Protein AF-A0A7S2QEV9-F1 (afdb_monomer_lite)

Secondary structure (DSSP, 8-state):
------SS-----SS--PPPPHHHHHHHHHHHHHTHHHHHHHHHHHHHHHHHHHHHH---S-----------HHHHHHHHHHTT-SSEEEEEEEEEE-HHHHHHHHHHSTT--SEEEEPPPGGGTTT--S--TTSSTTTSEEEE-EEHHHHHHHHHHTT-EEEEEEEHHHHHHTT-TT-SS------TT--STT-HHHHHHTT-TTS-TTEEEEEEEE-

Sequence (219 aa):
ALLFRSGAAPVVTEDLYLALSGSRCEELEGWFRRHCEELAVAAAVWDAAASTRAARAGAPDTLRHLKLVVRPGEAGFVTQASAIVDRGFLLTMDYGADFDALSWLSVVRPNFEGIHTMDARAQYAAECTAVSYLQCPGLQDITTSVDFTEVAKAGDELGWEVRAYGPLFLLEGAFDEFAEQPHVHMLERAGGIRTIGVKGWYHKPEFEPWSSFKLLVQE

InterPro domains:
  IPR003788 Protein arginine methyltransferase NDUFAF7 [PF02636] (70-164)
  IPR029063 S-adenosyl-L-methionine-dependent methyltransferase superfamily [SSF53335] (73-165)
  IPR038375 Protein arginine methyltransferase NDUFAF7 superfamily [G3DSA:3.40.50.12710] (25-190)

Radius of gyration: 20.21 Å; chains: 1; bounding box: 68×50×43 Å

Structure (mmCIF, N/CA/C/O backbone):
data_AF-A0A7S2QEV9-F1
#
_entry.id   AF-A0A7S2QEV9-F1
#
loop_
_atom_site.group_PDB
_atom_site.id
_atom_site.type_symbol
_atom_site.label_atom_id
_atom_site.label_alt_id
_atom_site.label_comp_id
_atom_site.label_asym_id
_atom_site.label_entity_id
_atom_site.label_seq_id
_atom_site.pdbx_PDB_ins_code
_atom_site.Cartn_x
_atom_site.Cartn_y
_atom_site.Cartn_z
_atom_site.occupancy
_atom_site.B_iso_or_equiv
_atom_site.auth_seq_id
_atom_site.auth_comp_id
_atom_site.auth_asym_id
_atom_site.auth_atom_id
_atom_site.pdbx_PDB_model_num
ATOM 1 N N . ALA A 1 1 ? 22.183 6.818 -14.517 1.00 28.17 1 ALA A N 1
ATOM 2 C CA . ALA A 1 1 ? 23.182 5.766 -14.795 1.00 28.17 1 ALA A CA 1
ATOM 3 C C . ALA A 1 1 ? 24.339 5.886 -13.806 1.00 28.17 1 ALA A C 1
ATOM 5 O O . ALA A 1 1 ? 25.111 6.832 -13.898 1.00 28.17 1 ALA A O 1
ATOM 6 N N . LEU A 1 2 ? 24.435 4.975 -12.837 1.00 24.52 2 LEU A N 1
ATOM 7 C CA . LEU A 1 2 ? 25.608 4.843 -11.967 1.00 24.52 2 LEU A CA 1
ATOM 8 C C . LEU A 1 2 ? 26.355 3.578 -12.397 1.00 24.52 2 LEU A C 1
ATOM 10 O O . LEU A 1 2 ? 25.851 2.468 -12.271 1.00 24.52 2 LEU A O 1
ATOM 14 N N . LEU A 1 3 ? 27.534 3.775 -12.986 1.00 24.12 3 LEU A N 1
ATOM 15 C CA . LEU A 1 3 ? 28.427 2.714 -13.444 1.00 24.12 3 LEU A CA 1
ATOM 16 C C . LEU A 1 3 ? 29.204 2.152 -12.249 1.00 24.12 3 LEU A C 1
ATOM 18 O O . LEU A 1 3 ? 30.128 2.799 -11.758 1.00 24.12 3 LEU A O 1
ATOM 22 N N . PHE A 1 4 ? 28.892 0.929 -11.824 1.00 27.98 4 PHE A N 1
ATOM 23 C CA . PHE A 1 4 ? 29.797 0.160 -10.972 1.00 27.98 4 PHE A CA 1
ATOM 24 C C . PHE A 1 4 ? 30.837 -0.541 -11.851 1.00 27.98 4 PHE A C 1
ATOM 26 O O . PHE A 1 4 ? 30.520 -1.445 -12.621 1.00 27.98 4 PHE A O 1
ATOM 33 N N . ARG A 1 5 ? 32.101 -0.107 -11.757 1.00 27.42 5 ARG A N 1
ATOM 34 C CA . ARG A 1 5 ? 33.232 -0.806 -12.379 1.00 27.42 5 ARG A CA 1
ATOM 35 C C . ARG A 1 5 ? 33.669 -1.969 -11.490 1.00 27.42 5 ARG A C 1
ATOM 37 O O . ARG A 1 5 ? 34.386 -1.784 -10.516 1.00 27.42 5 ARG A O 1
ATOM 44 N N . SER A 1 6 ? 33.282 -3.167 -11.895 1.00 36.41 6 SER A N 1
ATOM 45 C CA . SER A 1 6 ? 33.939 -4.433 -11.575 1.00 36.41 6 SER A CA 1
ATOM 46 C C . SER A 1 6 ? 34.043 -5.184 -12.903 1.00 36.41 6 SER A C 1
ATOM 48 O O . SER A 1 6 ? 33.086 -5.142 -13.665 1.00 36.41 6 SER A O 1
ATOM 50 N N . GLY A 1 7 ? 35.212 -5.756 -13.213 1.00 37.81 7 GLY A N 1
ATOM 51 C CA . GLY A 1 7 ? 35.738 -6.193 -14.526 1.00 37.81 7 GLY A CA 1
ATOM 52 C C . GLY A 1 7 ? 34.911 -7.088 -15.474 1.00 37.81 7 GLY A C 1
ATOM 53 O O . GLY A 1 7 ? 35.511 -7.739 -16.324 1.00 37.81 7 GLY A O 1
ATOM 54 N N . ALA A 1 8 ? 33.586 -7.136 -15.381 1.00 42.00 8 ALA A N 1
ATOM 55 C CA . ALA A 1 8 ? 32.685 -7.688 -16.387 1.00 42.00 8 ALA A CA 1
ATOM 56 C C . ALA A 1 8 ? 32.095 -6.565 -17.267 1.00 42.00 8 ALA A C 1
ATOM 58 O O . ALA A 1 8 ? 32.096 -5.394 -16.884 1.00 42.00 8 ALA A O 1
ATOM 59 N N . ALA A 1 9 ? 31.620 -6.917 -18.467 1.00 35.31 9 ALA A N 1
ATOM 60 C CA . ALA A 1 9 ? 30.979 -5.986 -19.398 1.00 35.31 9 ALA A CA 1
ATOM 61 C C . ALA A 1 9 ? 29.920 -5.114 -18.684 1.00 35.31 9 ALA A C 1
ATOM 63 O O . ALA A 1 9 ? 29.209 -5.633 -17.821 1.00 35.31 9 ALA A O 1
ATOM 64 N N . PRO A 1 10 ? 29.808 -3.809 -19.009 1.00 37.53 10 PRO A N 1
ATOM 65 C CA . PRO A 1 10 ? 28.877 -2.917 -18.331 1.00 37.53 10 PRO A CA 1
ATOM 66 C C . PRO A 1 10 ? 27.452 -3.446 -18.493 1.00 37.53 10 PRO A C 1
ATOM 68 O O . PRO A 1 10 ? 26.907 -3.470 -19.595 1.00 37.53 10 PRO A O 1
ATOM 71 N N . VAL A 1 11 ? 26.856 -3.875 -17.382 1.00 40.41 11 VAL A N 1
ATOM 72 C CA . VAL A 1 11 ? 25.428 -4.161 -17.323 1.00 40.41 11 VAL A CA 1
ATOM 73 C C . VAL A 1 11 ? 24.732 -2.805 -17.350 1.00 40.41 11 VAL A C 1
ATOM 75 O O . VAL A 1 11 ? 24.743 -2.067 -16.368 1.00 40.41 11 VAL A O 1
ATOM 78 N N . VAL A 1 12 ? 24.201 -2.432 -18.511 1.00 37.12 12 VAL A N 1
ATOM 79 C CA . VAL A 1 12 ? 23.319 -1.272 -18.632 1.00 37.12 12 VAL A CA 1
ATOM 80 C C . VAL A 1 12 ? 21.954 -1.723 -18.129 1.00 37.12 12 VAL A C 1
ATOM 82 O O . VAL A 1 12 ? 21.214 -2.384 -18.851 1.00 37.12 12 VAL A O 1
ATOM 85 N N . THR A 1 13 ? 21.652 -1.427 -16.869 1.00 44.28 13 THR A N 1
ATOM 86 C CA . THR A 1 13 ? 20.295 -1.542 -16.330 1.00 44.28 13 THR A CA 1
ATOM 87 C C . THR A 1 13 ? 19.652 -0.158 -16.328 1.00 44.28 13 THR A C 1
ATOM 89 O O . THR A 1 13 ? 20.294 0.828 -15.962 1.00 44.28 13 THR A O 1
ATOM 92 N N . GLU A 1 14 ? 18.385 -0.067 -16.738 1.00 51.09 14 GLU A N 1
ATOM 93 C CA . GLU A 1 14 ? 17.554 1.120 -16.467 1.00 51.09 14 GLU A CA 1
ATOM 94 C C . GLU A 1 14 ? 17.275 1.256 -14.958 1.00 51.09 14 GLU A C 1
ATOM 96 O O . GLU A 1 14 ? 17.028 2.349 -14.458 1.00 51.09 14 GLU A O 1
ATOM 101 N N . ASP A 1 15 ? 17.428 0.150 -14.224 1.00 52.53 15 ASP A N 1
ATOM 102 C CA . ASP A 1 15 ? 17.293 0.076 -12.777 1.00 52.53 15 ASP A CA 1
ATOM 103 C C . ASP A 1 15 ? 18.539 0.607 -12.060 1.00 52.53 15 ASP A C 1
ATOM 105 O O . ASP A 1 15 ? 19.665 0.162 -12.308 1.00 52.53 15 ASP A O 1
ATOM 109 N N . LEU A 1 16 ? 18.337 1.523 -11.115 1.00 53.94 16 LEU A N 1
ATOM 110 C CA . LEU A 1 16 ? 19.367 1.963 -10.184 1.00 53.94 16 LEU A CA 1
ATOM 111 C C . LEU A 1 16 ? 19.257 1.160 -8.883 1.00 53.94 16 LEU A C 1
ATOM 113 O O . LEU A 1 16 ? 18.320 1.343 -8.111 1.00 53.94 16 LEU A O 1
ATOM 117 N N . TYR A 1 17 ? 20.244 0.310 -8.611 1.00 62.88 17 TYR A N 1
ATOM 118 C CA . TYR A 1 17 ? 20.329 -0.416 -7.345 1.00 62.88 17 TYR A CA 1
ATOM 119 C C . TYR A 1 17 ? 20.966 0.479 -6.282 1.00 62.88 17 TYR A C 1
ATOM 121 O O . TYR A 1 17 ? 22.174 0.724 -6.299 1.00 62.88 17 TYR A O 1
ATOM 129 N N . LEU A 1 18 ? 20.144 0.977 -5.363 1.00 59.69 18 LEU A N 1
ATOM 130 C CA . LEU A 1 18 ? 20.596 1.708 -4.184 1.00 59.69 18 LEU A CA 1
ATOM 131 C C . LEU A 1 18 ? 20.560 0.771 -2.979 1.00 59.69 18 LEU A C 1
ATOM 133 O O . LEU A 1 18 ? 19.514 0.219 -2.646 1.00 59.69 18 LEU A O 1
ATOM 137 N N . ALA A 1 19 ? 21.705 0.595 -2.319 1.00 73.50 19 ALA A N 1
ATOM 138 C CA . ALA A 1 19 ? 21.728 -0.055 -1.016 1.00 73.50 19 ALA A CA 1
ATOM 139 C C . ALA A 1 19 ? 20.991 0.835 -0.004 1.00 73.50 19 ALA A C 1
ATOM 141 O O . ALA A 1 19 ? 21.241 2.041 0.061 1.00 73.50 19 ALA A O 1
ATOM 142 N N . LEU A 1 20 ? 20.092 0.242 0.781 1.00 77.62 20 LEU A N 1
ATOM 143 C CA . LEU A 1 20 ? 19.438 0.943 1.881 1.00 77.62 20 LEU A CA 1
ATOM 144 C C . LEU A 1 20 ? 20.466 1.233 2.984 1.00 77.62 20 LEU A C 1
ATOM 146 O O . LEU A 1 20 ? 21.326 0.401 3.279 1.00 77.62 20 LEU A O 1
ATOM 150 N N . SER A 1 21 ? 20.387 2.416 3.597 1.00 85.56 21 SER A N 1
ATOM 151 C CA . SER A 1 21 ? 21.155 2.707 4.811 1.00 85.56 21 SER A CA 1
ATOM 152 C C . SER A 1 21 ? 20.644 1.855 5.976 1.00 85.56 21 SER A C 1
ATOM 154 O O . SER A 1 21 ? 19.480 1.458 5.989 1.00 85.56 21 SER A O 1
ATOM 156 N N . GLY A 1 22 ? 21.480 1.633 6.998 1.00 87.00 22 GLY A N 1
ATOM 157 C CA . GLY A 1 22 ? 21.051 0.941 8.223 1.00 87.00 22 GLY A CA 1
ATOM 158 C C . GLY A 1 22 ? 19.808 1.582 8.853 1.00 8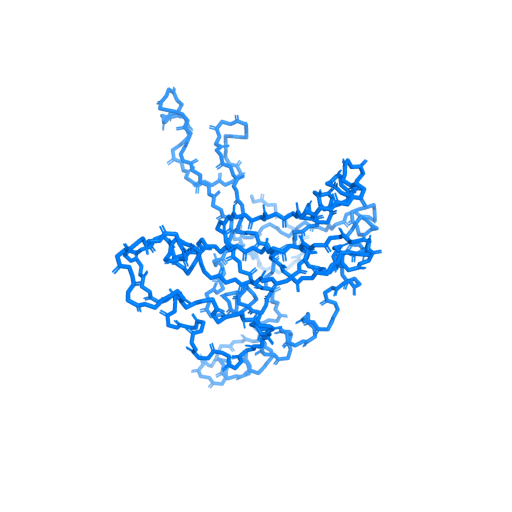7.00 22 GLY A C 1
ATOM 159 O O . GLY A 1 22 ? 18.841 0.886 9.133 1.00 87.00 22 GLY A O 1
ATOM 160 N N . SER A 1 23 ? 19.775 2.917 8.922 1.00 87.81 23 SER A N 1
ATOM 161 C CA . SER A 1 23 ? 18.610 3.674 9.403 1.00 87.81 23 SER A CA 1
ATOM 162 C C . SER A 1 23 ? 17.338 3.425 8.588 1.00 87.81 23 SER A C 1
ATOM 164 O O . SER A 1 23 ? 16.247 3.378 9.145 1.00 87.81 23 SER A O 1
ATOM 166 N N . ARG A 1 24 ? 17.458 3.248 7.265 1.00 84.50 24 ARG A N 1
ATOM 167 C CA . ARG A 1 24 ? 16.304 2.955 6.414 1.00 84.50 24 ARG A CA 1
ATOM 168 C C . ARG A 1 24 ? 15.823 1.518 6.608 1.00 84.50 24 ARG A C 1
ATOM 170 O O . ARG A 1 24 ? 14.628 1.275 6.511 1.00 84.50 24 ARG A O 1
ATOM 177 N N . CYS A 1 25 ? 16.721 0.577 6.897 1.00 87.00 25 CYS A N 1
ATOM 178 C CA . CYS A 1 25 ? 16.333 -0.785 7.263 1.00 87.00 25 CYS A CA 1
ATOM 179 C C . CYS A 1 25 ? 15.571 -0.820 8.595 1.00 87.00 25 CYS A C 1
ATOM 181 O O . CYS A 1 25 ? 14.549 -1.492 8.670 1.00 87.00 25 CYS A O 1
ATOM 183 N N . GLU A 1 26 ? 16.030 -0.072 9.603 1.00 88.94 26 GLU A N 1
ATOM 184 C CA . GLU A 1 26 ? 15.349 0.060 10.902 1.00 88.94 26 GLU A CA 1
ATOM 185 C C . GLU A 1 26 ? 13.939 0.649 10.738 1.00 88.94 26 GLU A C 1
ATOM 187 O O . GLU A 1 26 ? 12.974 0.120 11.281 1.00 88.94 26 GLU A O 1
ATOM 192 N N . GLU A 1 27 ? 13.785 1.694 9.919 1.00 88.06 27 GLU A N 1
ATOM 193 C CA . GLU A 1 27 ? 12.474 2.293 9.631 1.00 88.06 27 GLU A CA 1
ATOM 194 C C . GLU A 1 27 ? 11.496 1.295 8.986 1.00 88.06 27 GLU A C 1
ATOM 196 O O . GLU A 1 27 ? 10.299 1.301 9.274 1.00 88.06 27 GLU A O 1
ATOM 201 N N . LEU A 1 28 ? 12.002 0.419 8.116 1.00 91.44 28 LEU A N 1
ATOM 202 C CA . LEU A 1 28 ? 11.192 -0.561 7.393 1.00 91.44 28 LEU A CA 1
ATOM 203 C C . LEU A 1 28 ? 10.946 -1.854 8.180 1.00 91.44 28 LEU A C 1
ATOM 205 O O . LEU A 1 28 ? 10.132 -2.671 7.749 1.00 91.44 28 LEU A O 1
ATOM 209 N N . GLU A 1 29 ? 11.605 -2.057 9.322 1.00 93.00 29 GLU A N 1
ATOM 210 C CA . GLU A 1 29 ? 11.500 -3.290 10.110 1.00 93.00 29 GLU A CA 1
ATOM 211 C C . GLU A 1 29 ? 10.050 -3.593 10.507 1.00 93.00 29 GLU A C 1
ATOM 213 O O . GLU A 1 29 ? 9.585 -4.727 10.366 1.00 93.00 29 GLU A O 1
ATOM 218 N N . GLY A 1 30 ? 9.303 -2.570 10.936 1.00 93.50 30 GLY A N 1
ATOM 219 C CA . GLY A 1 30 ? 7.892 -2.712 11.297 1.00 93.50 30 GLY A CA 1
ATOM 220 C C . GLY A 1 30 ? 7.032 -3.216 10.136 1.00 93.50 30 GLY A C 1
ATOM 221 O O . GLY A 1 30 ? 6.217 -4.118 10.327 1.00 93.50 30 GLY A O 1
ATOM 222 N N . TRP A 1 31 ? 7.271 -2.692 8.931 1.00 95.25 31 TRP A N 1
ATOM 223 C CA . TRP A 1 31 ? 6.577 -3.122 7.717 1.00 95.25 31 TRP A CA 1
ATOM 224 C C . TRP A 1 31 ? 6.920 -4.577 7.371 1.00 95.25 31 TRP A C 1
ATOM 226 O O . TRP A 1 31 ? 6.025 -5.397 7.173 1.00 95.25 31 TRP A O 1
ATOM 236 N N . PHE A 1 32 ? 8.208 -4.944 7.385 1.00 93.88 32 PHE A N 1
ATOM 237 C CA . PHE A 1 32 ? 8.630 -6.324 7.112 1.00 93.88 32 PHE A CA 1
ATOM 238 C C . PHE A 1 32 ? 8.048 -7.320 8.113 1.00 93.88 32 PHE A C 1
ATOM 240 O O . PHE A 1 32 ? 7.628 -8.406 7.718 1.00 93.88 32 PHE A O 1
ATOM 247 N N . ARG A 1 33 ? 7.991 -6.956 9.398 1.00 95.38 33 ARG A N 1
ATOM 248 C CA . ARG A 1 33 ? 7.383 -7.791 10.437 1.00 95.38 33 ARG A CA 1
ATOM 249 C C . ARG A 1 33 ? 5.900 -8.022 10.161 1.00 95.38 33 ARG A C 1
ATOM 251 O O . ARG A 1 33 ? 5.462 -9.168 10.213 1.00 95.38 33 ARG A O 1
ATOM 258 N N . ARG A 1 34 ? 5.147 -6.964 9.839 1.00 94.19 34 ARG A N 1
ATOM 259 C CA . ARG A 1 34 ? 3.722 -7.078 9.504 1.00 94.19 34 ARG A CA 1
ATOM 260 C C . ARG A 1 34 ? 3.507 -7.918 8.251 1.00 94.19 34 ARG A C 1
ATOM 262 O O . ARG A 1 34 ? 2.627 -8.764 8.275 1.00 94.19 34 ARG A O 1
ATOM 269 N N . HIS A 1 35 ? 4.321 -7.768 7.210 1.00 93.75 35 HIS A N 1
ATOM 270 C CA . HIS A 1 35 ? 4.141 -8.443 5.914 1.00 93.75 35 HIS A CA 1
ATOM 271 C C . HIS A 1 35 ? 4.916 -9.761 5.739 1.00 93.75 35 HIS A C 1
ATOM 273 O O . HIS A 1 35 ? 4.992 -10.288 4.631 1.00 93.75 35 HIS A O 1
ATOM 279 N N . CYS A 1 36 ? 5.524 -10.302 6.798 1.00 93.00 36 CYS A N 1
ATOM 280 C CA . CYS A 1 36 ? 6.422 -11.457 6.696 1.00 93.00 36 CYS A CA 1
ATOM 281 C C . CYS A 1 36 ? 5.755 -12.683 6.043 1.00 93.00 36 CYS A C 1
ATOM 283 O O . CYS A 1 36 ? 6.347 -13.328 5.173 1.00 93.00 36 CYS A O 1
ATOM 285 N N . GLU A 1 37 ? 4.510 -12.982 6.423 1.00 90.12 37 GLU A N 1
ATOM 286 C CA . GLU A 1 37 ? 3.764 -14.125 5.889 1.00 90.12 37 GLU A CA 1
ATOM 287 C C . GLU A 1 37 ? 3.439 -13.945 4.403 1.00 90.12 37 GLU A C 1
ATOM 289 O O . GLU A 1 37 ? 3.704 -14.840 3.597 1.00 90.12 37 GLU A O 1
ATOM 294 N N . GLU A 1 38 ? 2.937 -12.778 4.003 1.00 88.44 38 GLU A N 1
ATOM 295 C CA . GLU A 1 38 ? 2.601 -12.515 2.605 1.00 88.44 38 GLU A CA 1
ATOM 296 C C . GLU A 1 38 ? 3.846 -12.408 1.723 1.00 88.44 38 GLU A C 1
ATOM 298 O O . GLU A 1 38 ? 3.831 -12.864 0.579 1.00 88.44 38 GLU A O 1
ATOM 303 N N . LEU A 1 39 ? 4.954 -11.877 2.246 1.00 89.69 39 LEU A N 1
ATOM 304 C CA . LEU A 1 39 ? 6.243 -11.875 1.553 1.00 89.69 39 LEU A CA 1
ATOM 305 C C . LEU A 1 39 ? 6.724 -13.300 1.268 1.00 89.69 39 LEU A C 1
ATOM 307 O O . LEU A 1 39 ? 7.191 -13.573 0.161 1.00 89.69 39 LEU A O 1
ATOM 311 N N . ALA A 1 40 ? 6.582 -14.217 2.229 1.00 88.06 40 ALA A N 1
ATOM 312 C CA . ALA A 1 40 ? 6.933 -15.620 2.030 1.00 88.06 40 ALA A CA 1
ATOM 313 C C . ALA A 1 40 ? 6.053 -16.276 0.952 1.00 88.06 40 ALA A C 1
ATOM 315 O O . ALA A 1 40 ? 6.556 -17.014 0.099 1.00 88.06 40 ALA A O 1
ATOM 316 N N . VAL A 1 41 ? 4.753 -15.968 0.942 1.00 86.56 41 VAL A N 1
ATOM 317 C CA . VAL A 1 41 ? 3.818 -16.439 -0.089 1.00 86.56 41 VAL A CA 1
ATOM 318 C C . VAL A 1 41 ? 4.186 -15.879 -1.468 1.00 86.56 41 VAL A C 1
ATOM 320 O O . VAL A 1 41 ? 4.290 -16.643 -2.432 1.00 86.56 41 VAL A O 1
ATOM 323 N N . ALA A 1 42 ? 4.438 -14.574 -1.576 1.00 85.12 42 ALA A N 1
ATOM 324 C CA . ALA A 1 42 ? 4.821 -13.921 -2.825 1.00 85.12 42 ALA A CA 1
ATOM 325 C C . ALA A 1 42 ? 6.148 -14.464 -3.378 1.00 85.12 42 ALA A C 1
ATOM 327 O O . ALA A 1 42 ? 6.252 -14.720 -4.580 1.00 85.12 42 ALA A O 1
ATOM 328 N N . ALA A 1 43 ? 7.135 -14.709 -2.510 1.00 84.50 43 ALA A N 1
ATOM 329 C CA . ALA A 1 43 ? 8.403 -15.329 -2.883 1.00 84.50 43 ALA A CA 1
ATOM 330 C C . ALA A 1 43 ? 8.201 -16.748 -3.441 1.00 84.50 43 ALA A C 1
ATOM 332 O O . ALA A 1 43 ? 8.698 -17.058 -4.522 1.00 84.50 43 ALA A O 1
ATOM 333 N N . ALA A 1 44 ? 7.393 -17.582 -2.778 1.00 84.00 44 ALA A N 1
ATOM 334 C CA . ALA A 1 44 ? 7.099 -18.934 -3.255 1.00 84.00 44 ALA A CA 1
ATOM 335 C C . ALA A 1 44 ? 6.389 -18.937 -4.623 1.00 84.00 44 ALA A C 1
ATOM 337 O O . ALA A 1 44 ? 6.692 -19.759 -5.493 1.00 84.00 44 ALA A O 1
ATOM 338 N N . VAL A 1 45 ? 5.457 -18.001 -4.842 1.00 82.50 45 VAL A N 1
ATOM 339 C CA . VAL A 1 45 ? 4.791 -17.820 -6.142 1.00 82.50 45 VAL A CA 1
ATOM 340 C C . VAL A 1 45 ? 5.780 -17.362 -7.209 1.00 82.50 45 VAL A C 1
ATOM 342 O O . VAL A 1 45 ? 5.738 -17.872 -8.332 1.00 82.50 45 VAL A O 1
ATOM 345 N N . TRP A 1 46 ? 6.668 -16.421 -6.879 1.00 81.44 46 TRP A N 1
ATOM 346 C CA . TRP A 1 46 ? 7.709 -15.956 -7.788 1.00 81.44 46 TRP A CA 1
ATOM 347 C C . TRP A 1 46 ? 8.646 -17.093 -8.195 1.00 81.44 46 TRP A C 1
ATOM 349 O O . TRP A 1 46 ? 8.843 -17.293 -9.390 1.00 81.44 46 TRP A O 1
ATOM 359 N N . ASP A 1 47 ? 9.137 -17.894 -7.250 1.00 81.12 47 ASP A N 1
ATOM 360 C CA . ASP A 1 47 ? 10.020 -19.036 -7.524 1.00 81.12 47 ASP A CA 1
ATOM 361 C C . ASP A 1 47 ? 9.343 -20.076 -8.437 1.00 81.12 47 ASP A C 1
ATOM 363 O O . ASP A 1 47 ? 9.926 -20.571 -9.414 1.00 81.12 47 ASP A O 1
ATOM 367 N N . ALA A 1 48 ? 8.062 -20.367 -8.189 1.00 80.38 48 ALA A N 1
ATOM 368 C CA . ALA A 1 48 ? 7.266 -21.252 -9.039 1.00 80.38 48 ALA A CA 1
ATOM 369 C C . ALA A 1 48 ? 7.040 -20.670 -10.453 1.00 80.38 48 ALA A C 1
ATOM 371 O O . ALA A 1 48 ? 7.094 -21.385 -11.461 1.00 80.38 48 ALA A O 1
ATOM 372 N N . ALA A 1 49 ? 6.812 -19.360 -10.563 1.00 77.12 49 ALA A N 1
ATOM 373 C CA . ALA A 1 49 ? 6.642 -18.688 -11.848 1.00 77.12 49 ALA A CA 1
ATOM 374 C C . ALA A 1 49 ? 7.967 -18.585 -12.625 1.00 77.12 49 ALA A C 1
ATOM 376 O O . ALA A 1 49 ? 7.990 -18.805 -13.840 1.00 77.12 49 ALA A O 1
ATOM 377 N N . ALA A 1 50 ? 9.069 -18.285 -11.938 1.00 72.88 50 ALA A N 1
ATOM 378 C CA . ALA A 1 50 ? 10.406 -18.146 -12.498 1.00 72.88 50 ALA A CA 1
ATOM 379 C C . ALA A 1 50 ? 10.909 -19.478 -13.058 1.00 72.88 50 ALA A C 1
ATOM 381 O O . ALA A 1 50 ? 11.346 -19.521 -14.207 1.00 72.88 50 ALA A O 1
ATOM 382 N N . SER A 1 51 ? 10.743 -20.579 -12.318 1.00 67.69 51 SER A N 1
ATOM 383 C CA . SER A 1 51 ? 11.075 -21.927 -12.805 1.00 67.69 51 SER A CA 1
ATOM 384 C C . SER A 1 51 ? 10.296 -22.298 -14.075 1.00 67.69 51 SER A C 1
ATOM 386 O O . SER A 1 51 ? 10.871 -22.817 -15.034 1.00 67.69 51 SER A O 1
ATOM 388 N N . THR A 1 52 ? 9.012 -21.934 -14.147 1.00 67.88 52 THR A N 1
ATOM 389 C CA . THR A 1 52 ? 8.182 -22.144 -15.346 1.00 67.88 52 THR A CA 1
ATOM 390 C C . THR A 1 52 ? 8.633 -21.274 -16.529 1.00 67.88 52 THR A C 1
ATOM 392 O O . THR A 1 52 ? 8.640 -21.732 -17.675 1.00 67.88 52 THR A O 1
ATOM 395 N N . ARG A 1 53 ? 9.016 -20.013 -16.284 1.00 67.94 53 ARG A N 1
ATOM 396 C CA . ARG A 1 53 ? 9.499 -19.081 -17.321 1.00 67.94 53 ARG A CA 1
ATOM 397 C C . ARG A 1 53 ? 10.876 -19.476 -17.850 1.00 67.94 53 ARG A C 1
ATOM 399 O O . ARG A 1 53 ? 11.053 -19.499 -19.065 1.00 67.94 53 ARG A O 1
ATOM 406 N N . ALA A 1 54 ? 11.809 -19.839 -16.972 1.00 63.00 54 ALA A N 1
ATOM 407 C CA . ALA A 1 54 ? 13.141 -20.312 -17.342 1.00 63.00 54 ALA A CA 1
ATOM 408 C C . ALA A 1 54 ? 13.060 -21.572 -18.220 1.00 63.00 54 ALA A C 1
ATOM 410 O O . ALA A 1 54 ? 13.695 -21.635 -19.272 1.00 63.00 54 ALA A O 1
ATOM 411 N N . ALA A 1 55 ? 12.183 -22.520 -17.862 1.00 60.56 55 ALA A N 1
ATOM 412 C CA . ALA A 1 55 ? 11.935 -23.725 -18.655 1.00 60.56 55 ALA A CA 1
ATOM 413 C C . ALA A 1 55 ? 11.374 -23.430 -20.060 1.00 60.56 55 ALA A C 1
ATOM 415 O O . ALA A 1 55 ? 11.657 -24.166 -21.002 1.00 60.56 55 ALA A O 1
ATOM 416 N N . ARG A 1 56 ? 10.588 -22.355 -20.221 1.00 60.88 56 ARG A N 1
ATOM 417 C CA . ARG A 1 56 ? 10.005 -21.956 -21.516 1.00 60.88 56 ARG A CA 1
ATOM 418 C C . ARG A 1 56 ? 10.932 -21.107 -22.379 1.00 60.88 56 ARG A C 1
ATOM 420 O O . ARG A 1 56 ? 10.850 -21.193 -23.598 1.00 60.88 56 ARG A O 1
ATOM 427 N N . ALA A 1 57 ? 11.758 -20.263 -21.770 1.00 59.50 57 ALA A N 1
ATOM 428 C CA . ALA A 1 57 ? 12.532 -19.262 -22.497 1.00 59.50 57 ALA A CA 1
ATOM 429 C C . ALA A 1 57 ? 13.923 -19.750 -22.931 1.00 59.50 57 ALA A C 1
ATOM 431 O O . ALA A 1 57 ? 14.573 -19.058 -23.710 1.00 59.50 57 ALA A O 1
ATOM 432 N N . GLY A 1 58 ? 14.419 -20.882 -22.405 1.00 55.16 58 GLY A N 1
ATOM 433 C CA . GLY A 1 58 ? 15.823 -21.287 -22.590 1.00 55.16 58 GLY A CA 1
ATOM 434 C C . GLY A 1 58 ? 16.818 -20.210 -22.129 1.00 55.16 58 GLY A C 1
ATOM 435 O O . GLY A 1 58 ? 17.987 -20.232 -22.507 1.00 55.16 58 GLY A O 1
ATOM 436 N N . ALA A 1 59 ? 16.327 -19.235 -21.361 1.00 48.84 59 ALA A N 1
ATOM 437 C CA . ALA A 1 59 ? 17.038 -18.040 -20.967 1.00 48.84 59 ALA A CA 1
ATOM 438 C C . ALA A 1 59 ? 17.765 -18.298 -19.642 1.00 48.84 59 ALA A C 1
ATOM 440 O O . ALA A 1 59 ? 17.238 -19.019 -18.789 1.00 48.84 59 ALA A O 1
ATOM 441 N N . PRO A 1 60 ? 18.967 -17.724 -19.464 1.00 50.34 60 PRO A N 1
ATOM 442 C CA . PRO A 1 60 ? 19.715 -17.846 -18.224 1.00 50.34 60 PRO A CA 1
ATOM 443 C C . PRO A 1 60 ? 18.905 -17.320 -17.034 1.00 50.34 60 PRO A C 1
ATOM 445 O O . PRO A 1 60 ? 18.022 -16.479 -17.181 1.00 50.34 60 PRO A O 1
ATOM 448 N N . ASP A 1 61 ? 19.250 -17.844 -15.862 1.00 52.97 61 ASP A N 1
ATOM 449 C CA . ASP A 1 61 ? 18.634 -17.702 -14.538 1.00 52.97 61 ASP A CA 1
ATOM 450 C C . ASP A 1 61 ? 18.667 -16.261 -13.967 1.00 52.97 61 ASP A C 1
ATOM 452 O O . ASP A 1 61 ? 19.126 -16.013 -12.855 1.00 52.97 61 ASP A O 1
ATOM 456 N N . THR A 1 62 ? 18.252 -15.268 -14.756 1.00 50.44 62 THR A N 1
ATOM 457 C CA . THR A 1 62 ? 18.308 -13.836 -14.422 1.00 50.44 62 THR A CA 1
ATOM 458 C C . THR A 1 62 ? 17.059 -13.340 -13.688 1.00 50.44 62 THR A C 1
ATOM 460 O O . THR A 1 62 ? 17.041 -12.212 -13.204 1.00 50.44 62 THR A O 1
ATOM 463 N N . LEU A 1 63 ? 16.030 -14.182 -13.528 1.00 55.91 63 LEU A N 1
ATOM 464 C CA . LEU A 1 63 ? 14.791 -13.876 -12.796 1.00 55.91 63 LEU A CA 1
ATOM 465 C C . LEU A 1 63 ? 14.896 -14.198 -11.291 1.00 55.91 63 LEU A C 1
ATOM 467 O O . LEU A 1 63 ? 13.970 -14.749 -10.702 1.00 55.91 63 LEU A O 1
ATOM 471 N N . ARG A 1 64 ? 16.016 -13.860 -10.643 1.00 62.97 64 ARG A N 1
ATOM 472 C CA . ARG A 1 64 ? 16.235 -14.150 -9.208 1.00 62.97 64 ARG A CA 1
ATOM 473 C C . ARG A 1 64 ? 15.657 -13.111 -8.249 1.00 62.97 64 ARG A C 1
ATOM 475 O O . ARG A 1 64 ? 15.709 -13.310 -7.040 1.00 62.97 64 ARG A O 1
ATOM 482 N N . HIS A 1 65 ? 15.142 -11.999 -8.764 1.00 73.00 65 HIS A N 1
ATOM 483 C CA . HIS A 1 65 ? 14.728 -10.868 -7.940 1.00 73.00 65 HIS A CA 1
ATOM 484 C C . HIS A 1 65 ? 13.256 -10.537 -8.171 1.00 73.00 65 HIS A C 1
ATOM 486 O O . HIS A 1 65 ? 12.854 -10.219 -9.290 1.00 73.00 65 HIS A O 1
ATOM 492 N N . LEU A 1 66 ? 12.473 -10.583 -7.094 1.00 75.44 66 LEU A N 1
ATOM 493 C CA . LEU A 1 66 ? 11.122 -10.039 -7.051 1.00 75.44 66 LEU A CA 1
ATOM 494 C C . LEU A 1 66 ? 11.213 -8.533 -6.766 1.00 75.44 66 LEU A C 1
ATOM 496 O O . LEU A 1 66 ? 11.759 -8.126 -5.741 1.00 75.44 66 LEU A O 1
ATOM 500 N N . LYS A 1 67 ? 10.688 -7.706 -7.676 1.00 79.44 67 LYS A N 1
ATOM 501 C CA . LYS A 1 67 ? 10.566 -6.256 -7.470 1.00 79.44 67 LYS A CA 1
ATOM 502 C C . LYS A 1 67 ? 9.256 -5.953 -6.738 1.00 79.44 67 LYS A C 1
ATOM 504 O O . LYS A 1 67 ? 8.182 -6.278 -7.242 1.00 79.44 67 LYS A O 1
ATOM 509 N N . LEU A 1 68 ? 9.345 -5.315 -5.574 1.00 82.31 68 LEU A N 1
ATOM 510 C CA . LEU A 1 68 ? 8.198 -4.876 -4.776 1.00 82.31 68 LEU A CA 1
ATOM 511 C C . LEU A 1 68 ? 8.342 -3.398 -4.430 1.00 82.31 68 LEU A C 1
ATOM 513 O O . LEU A 1 68 ? 9.446 -2.930 -4.151 1.00 82.31 68 LEU A O 1
ATOM 517 N N . VAL A 1 69 ? 7.215 -2.691 -4.392 1.00 85.50 69 VAL A N 1
ATOM 518 C CA . VAL A 1 69 ? 7.136 -1.362 -3.783 1.00 85.50 69 VAL A CA 1
ATOM 519 C C . VAL A 1 69 ? 6.715 -1.528 -2.332 1.00 85.50 69 VAL A C 1
ATOM 521 O O . VAL A 1 69 ? 5.679 -2.122 -2.041 1.00 85.50 69 VAL A O 1
ATOM 524 N N . VAL A 1 70 ? 7.559 -1.029 -1.432 1.00 88.81 70 VAL A N 1
ATOM 525 C CA . VAL A 1 70 ? 7.346 -1.065 0.016 1.00 88.81 70 VAL A CA 1
ATOM 526 C C . VAL A 1 70 ? 6.658 0.226 0.434 1.00 88.81 70 VAL A C 1
ATOM 528 O O . VAL A 1 70 ? 7.127 1.310 0.082 1.00 88.81 70 VAL A O 1
ATOM 531 N N . ARG A 1 71 ? 5.565 0.109 1.189 1.00 90.56 71 ARG A N 1
ATOM 532 C CA . ARG A 1 71 ? 4.706 1.239 1.551 1.00 90.56 71 ARG A CA 1
ATOM 533 C C . ARG A 1 71 ? 4.514 1.277 3.072 1.00 90.56 71 ARG A C 1
ATOM 535 O O . ARG A 1 71 ? 3.605 0.655 3.603 1.00 90.56 71 ARG A O 1
ATOM 542 N N . PRO A 1 72 ? 5.453 1.899 3.809 1.00 92.25 72 PRO A N 1
ATOM 543 C CA . PRO A 1 72 ? 5.374 1.997 5.268 1.00 92.25 72 PRO A CA 1
ATOM 544 C C . PRO A 1 72 ? 4.533 3.202 5.729 1.00 92.25 72 PRO A C 1
ATOM 546 O O . PRO A 1 72 ? 4.245 3.344 6.917 1.00 92.25 72 PRO A O 1
ATOM 549 N N . GLY A 1 73 ? 4.177 4.105 4.806 1.00 93.19 73 GLY A N 1
ATOM 550 C CA . GLY A 1 73 ? 3.476 5.354 5.111 1.00 93.19 73 GLY A CA 1
ATOM 551 C C . GLY A 1 73 ? 2.050 5.125 5.613 1.00 93.19 73 GLY A C 1
ATOM 552 O O . GLY A 1 73 ? 1.576 5.875 6.464 1.00 93.19 73 GLY A O 1
ATOM 553 N N . GLU A 1 74 ? 1.405 4.053 5.158 1.00 94.50 74 GLU A N 1
ATOM 554 C CA . GLU A 1 74 ? 0.072 3.618 5.564 1.00 94.50 74 GLU A CA 1
ATOM 555 C C . GLU A 1 74 ? 0.004 3.370 7.076 1.00 94.50 74 GLU A C 1
ATOM 557 O O . GLU A 1 74 ? -0.919 3.849 7.734 1.00 94.50 74 GLU A O 1
ATOM 562 N N . ALA A 1 75 ? 1.011 2.718 7.667 1.00 95.50 75 ALA A N 1
ATOM 563 C CA . ALA A 1 75 ? 1.068 2.538 9.118 1.00 95.50 75 ALA A CA 1
ATOM 564 C C . ALA A 1 75 ? 1.222 3.867 9.869 1.00 95.50 75 ALA A C 1
ATOM 566 O O . ALA A 1 75 ? 0.602 4.070 10.916 1.00 95.50 75 ALA A O 1
ATOM 567 N N . GLY A 1 76 ? 2.011 4.796 9.321 1.00 95.19 76 GLY A N 1
ATOM 568 C CA . GLY A 1 76 ? 2.143 6.149 9.862 1.00 95.19 76 GLY A CA 1
ATOM 569 C C . GLY A 1 76 ? 0.816 6.912 9.838 1.00 95.19 76 GLY A C 1
ATOM 570 O O . GLY A 1 76 ? 0.481 7.583 10.815 1.00 95.19 76 GLY A O 1
ATOM 571 N N . PHE A 1 77 ? 0.041 6.769 8.761 1.00 94.44 77 PHE A N 1
ATOM 572 C CA . PHE A 1 77 ? -1.299 7.342 8.638 1.00 94.44 77 PHE A CA 1
ATOM 573 C C . PHE A 1 77 ? -2.262 6.769 9.686 1.00 94.44 77 PHE A C 1
ATOM 575 O O . PHE A 1 77 ? -2.895 7.535 10.412 1.00 94.44 77 PHE A O 1
ATOM 582 N N . VAL A 1 78 ? -2.329 5.441 9.832 1.00 94.94 78 VAL A N 1
ATOM 583 C CA . VAL A 1 78 ? -3.216 4.794 10.818 1.00 94.94 78 VAL A CA 1
ATOM 584 C C . VAL A 1 78 ? -2.822 5.162 12.249 1.00 94.94 78 VAL A C 1
ATOM 586 O O . VAL A 1 78 ? -3.690 5.434 13.078 1.00 94.94 78 VAL A O 1
ATOM 589 N N . THR A 1 79 ? -1.521 5.267 12.532 1.00 95.31 79 THR A N 1
ATOM 590 C CA . THR A 1 79 ? -1.018 5.733 13.835 1.00 95.31 79 THR A CA 1
ATOM 591 C C . THR A 1 79 ? -1.506 7.146 14.153 1.00 95.31 79 THR A C 1
ATOM 593 O O . THR A 1 79 ? -1.979 7.406 15.257 1.00 95.31 79 THR A O 1
ATOM 596 N N . GLN A 1 80 ? -1.439 8.061 13.184 1.00 95.12 80 GLN A N 1
ATOM 597 C CA . GLN A 1 80 ? -1.915 9.435 13.361 1.00 95.12 80 GLN A CA 1
ATOM 598 C C . GLN A 1 80 ? -3.437 9.505 13.514 1.00 95.12 80 GLN A C 1
ATOM 600 O O . GLN A 1 80 ? -3.920 10.243 14.369 1.00 95.12 80 GLN A O 1
ATOM 605 N N . ALA A 1 81 ? -4.187 8.713 12.742 1.00 92.56 81 ALA A N 1
ATOM 606 C CA . ALA A 1 81 ? -5.640 8.615 12.876 1.00 92.56 81 ALA A CA 1
ATOM 607 C C . ALA A 1 81 ? -6.046 8.094 14.268 1.00 92.56 81 ALA A C 1
ATOM 609 O O . ALA A 1 81 ? -6.937 8.648 14.906 1.00 92.56 81 ALA A O 1
ATOM 610 N N . SER A 1 82 ? -5.326 7.096 14.783 1.00 93.81 82 SER A N 1
ATOM 611 C CA . SER A 1 82 ? -5.540 6.535 16.126 1.00 93.81 82 SER A CA 1
ATOM 612 C C . SER A 1 82 ? -5.261 7.530 17.248 1.00 93.81 82 SER A C 1
ATOM 614 O O . SER A 1 82 ? -5.825 7.414 18.327 1.00 93.81 82 SER A O 1
ATOM 616 N N . ALA A 1 83 ? -4.395 8.518 17.017 1.00 94.31 83 ALA A N 1
ATOM 617 C CA . ALA A 1 83 ? -4.084 9.536 18.016 1.00 94.31 83 ALA A CA 1
ATOM 618 C C . ALA A 1 83 ? -5.193 10.593 18.174 1.00 94.31 83 ALA A C 1
ATOM 620 O O . ALA A 1 83 ? -5.163 11.359 19.136 1.00 94.31 83 ALA A O 1
ATOM 621 N N . ILE A 1 84 ? -6.132 10.672 17.224 1.00 93.44 84 ILE A N 1
ATOM 622 C CA . ILE A 1 84 ? -7.213 11.671 17.214 1.00 93.44 84 ILE A CA 1
ATOM 623 C C . ILE A 1 84 ? -8.613 11.059 17.342 1.00 93.44 84 ILE A C 1
ATOM 625 O O . ILE A 1 84 ? -9.574 11.798 17.554 1.00 93.44 84 ILE A O 1
ATOM 629 N N . VAL A 1 85 ? -8.742 9.737 17.205 1.00 89.19 85 VAL A N 1
ATOM 630 C CA . VAL A 1 85 ? -10.001 9.003 17.363 1.00 89.19 85 VAL A CA 1
ATOM 631 C C . VAL A 1 85 ? -9.884 8.103 18.588 1.00 89.19 85 VAL A C 1
ATOM 633 O O . VAL A 1 85 ? -9.120 7.150 18.573 1.00 89.19 85 VAL A O 1
ATOM 636 N N . ASP A 1 86 ? -10.652 8.400 19.639 1.00 85.06 86 ASP A N 1
ATOM 637 C CA . ASP A 1 86 ? -10.749 7.519 20.815 1.00 85.06 86 ASP A CA 1
ATOM 638 C C . ASP A 1 86 ? -11.736 6.364 20.570 1.00 85.06 86 ASP A C 1
ATOM 640 O O . ASP A 1 86 ? -11.544 5.245 21.040 1.00 85.06 86 ASP A O 1
ATOM 644 N N . ARG A 1 87 ? -12.834 6.670 19.865 1.00 90.94 87 ARG A N 1
ATOM 645 C CA . ARG A 1 87 ? -13.915 5.759 19.466 1.00 90.94 87 ARG A CA 1
ATOM 646 C C . ARG A 1 87 ? -14.502 6.233 18.150 1.00 90.94 87 ARG A C 1
ATOM 648 O O . ARG A 1 87 ? -14.819 7.417 18.014 1.00 90.94 87 ARG A O 1
ATOM 655 N N . GLY A 1 88 ? -14.708 5.326 17.205 1.00 90.81 88 GLY A N 1
ATOM 656 C CA . GLY A 1 88 ? -15.292 5.678 15.918 1.00 90.81 88 GLY A CA 1
ATOM 657 C C . GLY A 1 88 ? -14.888 4.739 14.798 1.00 90.81 88 GLY A C 1
ATOM 658 O O . GLY A 1 88 ? -14.607 3.561 15.007 1.00 90.81 88 GLY A O 1
ATOM 659 N N . PHE A 1 89 ? -14.896 5.276 13.585 1.00 90.00 89 PHE A N 1
ATOM 660 C CA . PHE A 1 89 ? -14.541 4.542 12.384 1.00 90.00 89 PHE A CA 1
ATOM 661 C C . PHE A 1 89 ? -13.520 5.321 11.556 1.00 90.00 89 PHE A C 1
ATOM 663 O O . PHE A 1 89 ? -13.535 6.551 11.518 1.00 90.00 89 PHE A O 1
ATOM 670 N N . LEU A 1 90 ? -12.660 4.581 10.866 1.00 89.62 90 LEU A N 1
ATOM 671 C CA . LEU A 1 90 ? -11.723 5.073 9.870 1.00 89.62 90 LEU A CA 1
ATOM 672 C C . LEU A 1 90 ? -12.096 4.436 8.532 1.00 89.62 90 LEU A C 1
ATOM 674 O O . LEU A 1 90 ? -11.943 3.230 8.347 1.00 89.62 90 LEU A O 1
ATOM 678 N N . LEU A 1 91 ? -12.595 5.251 7.605 1.00 90.31 91 LEU A N 1
ATOM 679 C CA . LEU A 1 91 ? -12.844 4.847 6.225 1.00 90.31 91 LEU A CA 1
ATOM 680 C C . LEU A 1 91 ? -11.721 5.392 5.343 1.00 90.31 91 LEU A C 1
ATOM 682 O O . LEU A 1 91 ? -11.582 6.606 5.202 1.00 90.31 91 LEU A O 1
ATOM 686 N N . THR A 1 92 ? -10.934 4.502 4.744 1.00 89.88 92 THR A N 1
ATOM 687 C CA . THR A 1 92 ? -9.929 4.852 3.737 1.00 89.88 92 THR A CA 1
ATOM 688 C C . THR A 1 92 ? -10.428 4.453 2.357 1.00 89.88 92 THR A C 1
ATOM 690 O O . THR A 1 92 ? -10.957 3.359 2.178 1.00 89.88 92 THR A O 1
ATOM 693 N N . MET A 1 93 ? -10.292 5.352 1.385 1.00 88.88 93 MET A N 1
ATOM 694 C CA . MET A 1 93 ? -10.736 5.167 0.003 1.00 88.88 93 MET A CA 1
ATOM 695 C C . MET A 1 93 ? -9.648 5.715 -0.908 1.00 88.88 93 MET A C 1
ATOM 697 O O . MET A 1 93 ? -9.335 6.900 -0.825 1.00 88.88 93 MET A O 1
ATOM 701 N N . ASP A 1 94 ? -9.056 4.860 -1.732 1.00 88.56 94 ASP A N 1
ATOM 702 C CA . ASP A 1 94 ? -7.999 5.259 -2.662 1.00 88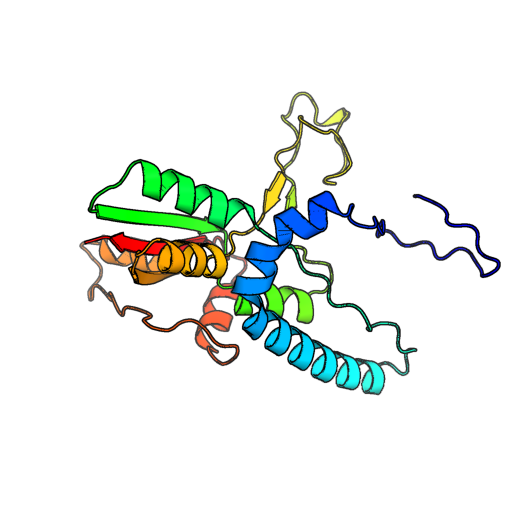.56 94 ASP A CA 1
ATOM 703 C C . ASP A 1 94 ? -7.804 4.185 -3.741 1.00 88.56 94 ASP A C 1
ATOM 705 O O . ASP A 1 94 ? -8.305 3.060 -3.613 1.00 88.56 94 ASP A O 1
ATOM 709 N N . TYR A 1 95 ? -7.045 4.491 -4.792 1.00 83.25 95 TYR A N 1
ATOM 710 C CA . TYR A 1 95 ? -6.579 3.458 -5.710 1.00 83.25 95 TYR A CA 1
ATOM 711 C C . TYR A 1 95 ? -5.530 2.587 -5.015 1.00 83.25 95 TYR A C 1
ATOM 713 O O . TYR A 1 95 ? -4.473 3.041 -4.588 1.00 83.25 95 TYR A O 1
ATOM 721 N N . GLY A 1 96 ? -5.815 1.299 -4.893 1.00 85.75 96 GLY A N 1
ATOM 722 C CA . GLY A 1 96 ? -5.024 0.361 -4.115 1.00 85.75 96 GLY A CA 1
ATOM 723 C C . GLY A 1 96 ? -5.646 -1.024 -4.072 1.00 85.75 96 GLY A C 1
ATOM 724 O O . GLY A 1 96 ? -6.738 -1.270 -4.589 1.00 85.75 96 GLY A O 1
ATOM 725 N N . ALA A 1 97 ? -4.940 -1.951 -3.440 1.00 84.94 97 ALA A N 1
ATOM 726 C CA . ALA A 1 97 ? -5.431 -3.303 -3.222 1.00 84.94 97 ALA A CA 1
ATOM 727 C C . ALA A 1 97 ? -4.812 -3.908 -1.954 1.00 84.94 97 ALA A C 1
ATOM 729 O O . ALA A 1 97 ? -4.024 -3.264 -1.261 1.00 84.94 97 ALA A O 1
ATOM 730 N N . ASP A 1 98 ? -5.201 -5.137 -1.627 1.00 87.25 98 ASP A N 1
ATOM 731 C CA . ASP A 1 98 ? -4.471 -5.938 -0.652 1.00 87.25 98 ASP A CA 1
ATOM 732 C C . ASP A 1 98 ? -3.064 -6.299 -1.172 1.00 87.25 98 ASP A C 1
ATOM 734 O O . ASP A 1 98 ? -2.771 -6.254 -2.374 1.00 87.25 98 ASP A O 1
ATOM 738 N N . PHE A 1 99 ? -2.172 -6.652 -0.248 1.00 88.50 99 PHE A N 1
ATOM 739 C CA . PHE A 1 99 ? -0.796 -7.023 -0.574 1.00 88.50 99 PHE A CA 1
ATOM 740 C C . PHE A 1 99 ? -0.720 -8.175 -1.590 1.00 88.50 99 PHE A C 1
ATOM 742 O O . PHE A 1 99 ? 0.150 -8.182 -2.463 1.00 88.50 99 PHE A O 1
ATOM 749 N N . ASP A 1 100 ? -1.622 -9.153 -1.509 1.00 84.19 100 ASP A N 1
ATOM 750 C CA . ASP A 1 100 ? -1.639 -10.312 -2.406 1.00 84.19 100 ASP A CA 1
ATOM 751 C C . ASP A 1 100 ? -1.886 -9.890 -3.861 1.00 84.19 100 ASP A C 1
ATOM 753 O O . ASP A 1 100 ? -1.196 -10.346 -4.777 1.00 84.19 100 ASP A O 1
ATOM 757 N N . ALA A 1 101 ? -2.836 -8.988 -4.096 1.00 82.12 101 ALA A N 1
ATOM 758 C CA . ALA A 1 101 ? -3.124 -8.444 -5.414 1.00 82.12 101 ALA A CA 1
ATOM 759 C C . ALA A 1 101 ? -1.973 -7.567 -5.929 1.00 82.12 101 ALA A C 1
ATOM 761 O O . ALA A 1 101 ? -1.569 -7.705 -7.090 1.00 82.12 101 ALA A O 1
ATOM 762 N N . LEU A 1 102 ? -1.407 -6.710 -5.071 1.00 83.31 102 LEU A N 1
ATOM 763 C CA . LEU A 1 102 ? -0.264 -5.858 -5.419 1.00 83.31 102 LEU A CA 1
ATOM 764 C C . LEU A 1 102 ? 0.982 -6.690 -5.761 1.00 83.31 102 LEU A C 1
ATOM 766 O O . LEU A 1 102 ? 1.646 -6.439 -6.766 1.00 83.31 102 LEU A O 1
ATOM 770 N N . SER A 1 103 ? 1.281 -7.723 -4.975 1.00 82.00 103 SER A N 1
ATOM 771 C CA . SER A 1 103 ? 2.413 -8.622 -5.220 1.00 82.00 103 SER A CA 1
ATOM 772 C C . SER A 1 103 ? 2.187 -9.513 -6.444 1.00 82.00 103 SER A C 1
ATOM 774 O O . SER A 1 103 ? 3.115 -9.734 -7.226 1.00 82.00 103 SER A O 1
ATOM 776 N N . TRP A 1 104 ? 0.952 -9.964 -6.696 1.00 80.06 104 TRP A N 1
ATOM 777 C CA . TRP A 1 104 ? 0.612 -10.690 -7.919 1.00 80.06 104 TRP A CA 1
ATOM 778 C C . TRP A 1 104 ? 0.886 -9.857 -9.174 1.00 80.06 104 TRP A C 1
ATOM 780 O O . TRP A 1 104 ? 1.431 -10.389 -10.145 1.00 80.06 104 TRP A O 1
ATOM 790 N N . LEU A 1 105 ? 0.572 -8.556 -9.160 1.00 76.69 105 LEU A N 1
ATOM 791 C CA . LEU A 1 105 ? 0.911 -7.650 -10.261 1.00 76.69 105 LEU A CA 1
ATOM 792 C C . LEU A 1 105 ? 2.413 -7.606 -10.522 1.00 76.69 105 LEU A C 1
ATOM 794 O O . LEU A 1 105 ? 2.807 -7.749 -11.678 1.00 76.69 105 LEU A O 1
ATOM 798 N N . SER A 1 106 ? 3.242 -7.514 -9.479 1.00 76.50 106 SER A N 1
ATOM 799 C CA . SER A 1 106 ? 4.702 -7.590 -9.621 1.00 76.50 106 SER A CA 1
ATOM 800 C C . SER A 1 106 ? 5.168 -8.895 -10.277 1.00 76.50 106 SER A C 1
ATOM 802 O O . SER A 1 106 ? 6.137 -8.902 -11.039 1.00 76.50 106 SER A O 1
ATOM 804 N N . VAL A 1 107 ? 4.465 -10.008 -10.035 1.00 74.50 107 VAL A N 1
ATOM 805 C CA . VAL A 1 107 ? 4.767 -11.306 -10.659 1.00 74.50 107 VAL A CA 1
ATOM 806 C C . VAL A 1 107 ? 4.372 -11.325 -12.143 1.00 74.50 107 VAL A C 1
ATOM 808 O O . VAL A 1 107 ? 5.163 -11.761 -12.992 1.00 74.50 107 VAL A O 1
ATOM 811 N N . VAL A 1 108 ? 3.151 -10.895 -12.489 1.00 73.62 108 VAL A N 1
ATOM 812 C CA . VAL A 1 108 ? 2.619 -11.006 -13.866 1.00 73.62 108 VAL A CA 1
ATOM 813 C C . VAL A 1 108 ? 3.017 -9.860 -14.791 1.00 73.62 108 VAL A C 1
ATOM 815 O O . VAL A 1 108 ? 3.119 -10.073 -15.998 1.00 73.62 108 VAL A O 1
ATOM 818 N N . ARG A 1 109 ? 3.270 -8.675 -14.239 1.00 72.38 109 ARG A N 1
ATOM 819 C CA . ARG A 1 109 ? 3.749 -7.473 -14.927 1.00 72.38 109 ARG A CA 1
ATOM 820 C C . ARG A 1 109 ? 4.998 -6.954 -14.207 1.00 72.38 109 ARG A C 1
ATOM 822 O O . ARG A 1 109 ? 4.940 -5.917 -13.551 1.00 72.38 109 ARG A O 1
ATOM 829 N N . PRO A 1 110 ? 6.134 -7.665 -14.315 1.00 62.75 110 PRO A N 1
ATOM 830 C CA . PRO A 1 110 ? 7.394 -7.159 -13.787 1.00 62.75 110 PRO A CA 1
ATOM 831 C C . PRO A 1 110 ? 7.673 -5.789 -14.427 1.00 62.75 110 PRO A C 1
ATOM 833 O O . PRO A 1 110 ? 7.576 -5.660 -15.646 1.00 62.75 110 PRO A O 1
ATOM 836 N N . ASN A 1 111 ? 7.973 -4.780 -13.602 1.00 61.25 111 ASN A N 1
ATOM 837 C CA . ASN A 1 111 ? 8.085 -3.345 -13.938 1.00 61.25 111 ASN A CA 1
ATOM 838 C C . ASN A 1 111 ? 6.766 -2.545 -13.998 1.00 61.25 111 ASN A C 1
ATOM 840 O O . ASN A 1 111 ? 6.788 -1.365 -14.330 1.00 61.25 111 ASN A O 1
ATOM 844 N N . PHE A 1 112 ? 5.618 -3.134 -13.648 1.00 68.75 112 PHE A N 1
ATOM 845 C CA . PHE A 1 112 ? 4.459 -2.345 -13.227 1.00 68.75 112 PHE A CA 1
ATOM 846 C C . PHE A 1 112 ? 4.589 -2.082 -11.727 1.00 68.75 112 PHE A C 1
ATOM 848 O O . PHE A 1 112 ? 4.162 -2.881 -10.900 1.00 68.75 112 PHE A O 1
ATOM 855 N N . GLU A 1 113 ? 5.264 -0.989 -11.385 1.00 65.31 113 GLU A N 1
ATOM 856 C CA . GLU A 1 113 ? 5.716 -0.720 -10.014 1.00 65.31 113 GLU A CA 1
ATOM 857 C C . GLU A 1 113 ? 4.567 -0.275 -9.095 1.00 65.31 113 GLU A C 1
ATOM 859 O O . GLU A 1 113 ? 4.707 -0.259 -7.878 1.00 65.31 113 GLU A O 1
ATOM 864 N N . GLY A 1 114 ? 3.401 0.070 -9.654 1.00 70.00 114 GLY A N 1
ATOM 865 C CA . GLY A 1 114 ? 2.332 0.711 -8.884 1.00 70.00 114 GLY A CA 1
ATOM 866 C C . GLY A 1 114 ? 2.745 2.094 -8.371 1.00 70.00 114 GLY A C 1
ATOM 867 O O . GLY A 1 114 ? 2.193 2.558 -7.377 1.00 70.00 114 GLY A O 1
ATOM 868 N N . ILE A 1 115 ? 3.736 2.708 -9.030 1.00 76.69 115 ILE A N 1
ATOM 869 C CA . ILE A 1 115 ? 4.113 4.116 -8.924 1.00 76.69 115 ILE A CA 1
ATOM 870 C C . ILE A 1 115 ? 3.505 4.813 -10.139 1.00 76.69 115 ILE A C 1
ATOM 872 O O . ILE A 1 115 ? 3.733 4.405 -11.280 1.00 76.69 115 ILE A O 1
ATOM 876 N N . HIS A 1 116 ? 2.726 5.853 -9.890 1.00 76.56 116 HIS A N 1
ATOM 877 C CA . HIS A 1 116 ? 2.091 6.668 -10.908 1.00 76.56 116 HIS A CA 1
ATOM 878 C C . HIS A 1 116 ? 2.740 8.047 -10.880 1.00 76.56 116 HIS A C 1
ATOM 880 O O . HIS A 1 116 ? 2.787 8.706 -9.846 1.00 76.56 116 HIS A O 1
ATOM 886 N N . THR A 1 117 ? 3.276 8.476 -12.017 1.00 70.62 117 THR A N 1
ATOM 887 C CA . THR A 1 117 ? 3.786 9.836 -12.193 1.00 70.62 117 THR A CA 1
ATOM 888 C C . THR A 1 117 ? 2.832 10.558 -13.126 1.00 70.62 117 THR A C 1
ATOM 890 O O . THR A 1 117 ? 2.572 10.078 -14.230 1.00 70.62 117 THR A O 1
ATOM 893 N N . MET A 1 118 ? 2.278 11.677 -12.675 1.00 68.25 118 MET A N 1
ATOM 894 C CA . MET A 1 118 ? 1.446 12.538 -13.510 1.00 68.25 118 MET A CA 1
ATOM 895 C C . MET A 1 118 ? 2.280 13.672 -14.097 1.00 68.25 118 MET A C 1
ATOM 897 O O . MET A 1 118 ? 3.296 14.082 -13.525 1.00 68.25 118 MET A O 1
ATOM 901 N N . ASP A 1 119 ? 1.838 14.178 -15.248 1.00 65.56 119 ASP A N 1
ATOM 902 C CA . ASP A 1 119 ? 2.511 15.275 -15.934 1.00 65.56 119 ASP A CA 1
ATOM 903 C C . ASP A 1 119 ? 2.685 16.485 -15.016 1.00 65.56 119 ASP A C 1
ATOM 905 O O . ASP A 1 119 ? 1.832 16.816 -14.184 1.00 65.56 119 ASP A O 1
ATOM 909 N N . ALA A 1 120 ? 3.810 17.174 -15.200 1.00 66.19 120 ALA A N 1
ATOM 910 C CA . ALA A 1 120 ? 4.030 18.438 -14.526 1.00 66.19 120 ALA A CA 1
ATOM 911 C C . ALA A 1 120 ? 2.932 19.438 -14.916 1.00 66.19 120 ALA A C 1
ATOM 913 O O . ALA A 1 120 ? 2.329 19.350 -15.990 1.00 66.19 120 ALA A O 1
ATOM 914 N N . ARG A 1 121 ? 2.690 20.436 -14.056 1.00 65.12 121 ARG A N 1
ATOM 915 C CA . ARG A 1 121 ? 1.763 21.538 -14.374 1.00 65.12 121 ARG A CA 1
ATOM 916 C C . ARG A 1 121 ? 2.055 22.075 -15.776 1.00 65.12 121 ARG A C 1
ATOM 918 O O . ARG A 1 121 ? 3.219 22.232 -16.125 1.00 65.12 121 ARG A O 1
ATOM 925 N N . ALA A 1 122 ? 1.015 22.438 -16.531 1.00 67.44 122 ALA A N 1
ATOM 926 C CA . ALA A 1 122 ? 1.123 22.838 -17.942 1.00 67.44 122 ALA A CA 1
ATOM 927 C C . ALA A 1 122 ? 2.227 23.877 -18.235 1.00 67.44 122 ALA A C 1
ATOM 929 O O . ALA A 1 122 ? 2.847 23.847 -19.292 1.00 67.44 122 ALA A O 1
ATOM 930 N N . GLN A 1 123 ? 2.509 24.766 -17.278 1.00 70.06 123 GLN A N 1
ATOM 931 C CA . GLN A 1 123 ? 3.572 25.774 -17.357 1.00 70.06 123 GLN A CA 1
ATOM 932 C C . GLN A 1 123 ? 5.012 25.219 -17.366 1.00 70.06 123 GLN A C 1
ATOM 934 O O . GLN A 1 123 ? 5.920 25.977 -17.678 1.00 70.06 123 GLN A O 1
ATOM 939 N N . TYR A 1 124 ? 5.214 23.944 -17.013 1.00 71.69 124 TYR A N 1
ATOM 940 C CA . TYR A 1 124 ? 6.505 23.241 -16.998 1.00 71.69 124 TYR A CA 1
ATOM 941 C C . TYR A 1 124 ? 6.548 22.054 -17.974 1.00 71.69 124 TYR A C 1
ATOM 943 O O . TYR A 1 124 ? 7.458 21.226 -17.927 1.00 71.69 124 TYR A O 1
ATOM 951 N N . ALA A 1 125 ? 5.535 21.919 -18.837 1.00 68.38 125 ALA A N 1
ATOM 952 C CA . ALA A 1 125 ? 5.406 20.772 -19.735 1.00 68.38 125 ALA A CA 1
ATOM 953 C C . ALA A 1 125 ? 6.534 20.704 -20.785 1.00 68.38 125 ALA A C 1
ATOM 955 O O . ALA A 1 125 ? 6.851 19.624 -21.278 1.00 68.38 125 ALA A O 1
ATOM 956 N N . ALA A 1 126 ? 7.159 21.840 -21.118 1.00 74.75 126 ALA A N 1
ATOM 957 C CA . ALA A 1 126 ? 8.280 21.896 -22.057 1.00 74.75 126 ALA A CA 1
ATOM 958 C C . ALA A 1 126 ? 9.616 21.479 -21.415 1.00 74.75 126 ALA A C 1
ATOM 960 O O . ALA A 1 126 ? 10.511 21.003 -22.112 1.00 74.75 126 ALA A O 1
ATOM 961 N N . GLU A 1 127 ? 9.757 21.649 -20.100 1.00 75.12 127 GLU A N 1
ATOM 962 C CA . GLU A 1 127 ? 10.936 21.269 -19.321 1.00 75.12 127 GLU A CA 1
ATOM 963 C C . GLU A 1 127 ? 10.838 19.830 -18.793 1.00 75.12 127 GLU A C 1
ATOM 965 O O . GLU A 1 127 ? 11.849 19.135 -18.693 1.00 75.12 127 GLU A O 1
ATOM 970 N N . CYS A 1 128 ? 9.622 19.368 -18.500 1.00 71.81 128 CYS A N 1
ATOM 971 C CA . CYS A 1 128 ? 9.326 18.064 -17.908 1.00 71.81 128 CYS A CA 1
ATOM 972 C C . CYS A 1 128 ? 8.686 17.130 -18.936 1.00 71.81 128 CYS A C 1
ATOM 974 O O . CYS A 1 128 ? 7.523 16.753 -18.827 1.00 71.81 128 CYS A O 1
ATOM 976 N N . THR A 1 129 ? 9.462 16.796 -19.967 1.00 62.69 129 THR A N 1
ATOM 977 C CA . THR A 1 129 ? 8.972 16.126 -21.183 1.00 62.69 129 THR A CA 1
ATOM 978 C C . THR A 1 129 ? 8.851 14.607 -21.074 1.00 62.69 129 THR A C 1
ATOM 980 O O . THR A 1 129 ? 8.236 13.996 -21.947 1.00 62.69 129 THR A O 1
ATOM 983 N N . ALA A 1 130 ? 9.415 13.985 -20.032 1.00 63.28 130 ALA A N 1
ATOM 984 C CA . ALA A 1 130 ? 9.240 12.562 -19.769 1.00 63.28 130 ALA A CA 1
ATOM 985 C C . ALA A 1 130 ? 8.522 12.321 -18.435 1.00 63.28 130 ALA A C 1
ATOM 987 O O . ALA A 1 130 ? 8.853 12.907 -17.401 1.00 63.28 130 ALA A O 1
ATOM 988 N N . VAL A 1 131 ? 7.568 11.391 -18.462 1.00 60.47 131 VAL A N 1
ATOM 989 C CA . VAL A 1 131 ? 6.912 10.843 -17.272 1.00 60.47 131 VAL A CA 1
ATOM 990 C C . VAL A 1 131 ? 7.896 9.885 -16.598 1.00 60.47 131 VAL A C 1
ATOM 992 O O . VAL A 1 131 ? 7.961 8.700 -16.916 1.00 60.47 131 VAL A O 1
ATOM 995 N N . SER A 1 132 ? 8.749 10.427 -15.731 1.00 69.06 132 SER A N 1
ATOM 996 C CA . SER A 1 132 ? 9.767 9.680 -14.994 1.00 69.06 132 SER A CA 1
ATOM 997 C C . SER A 1 132 ? 9.951 10.305 -13.620 1.00 69.06 132 SER A C 1
ATOM 999 O O . SER A 1 132 ? 10.307 11.474 -13.526 1.00 69.06 132 SER A O 1
ATOM 1001 N N . TYR A 1 133 ? 9.809 9.506 -12.561 1.00 65.12 133 TYR A N 1
ATOM 1002 C CA . TYR A 1 133 ? 9.937 9.945 -11.164 1.00 65.12 133 TYR A CA 1
ATOM 1003 C C . TYR A 1 133 ? 11.321 10.519 -10.791 1.00 65.12 133 TYR A C 1
ATOM 1005 O O . TYR A 1 133 ? 11.488 11.078 -9.709 1.00 65.12 133 TYR A O 1
ATOM 1013 N N . LEU A 1 134 ? 12.333 10.375 -11.657 1.00 73.50 134 LEU A N 1
ATOM 1014 C CA . LEU A 1 134 ? 13.663 10.972 -11.478 1.00 73.50 134 LEU A CA 1
ATOM 1015 C C . LEU A 1 134 ? 13.816 12.335 -12.170 1.00 73.50 134 LEU A C 1
ATOM 1017 O O . LEU A 1 134 ? 14.851 12.985 -12.007 1.00 73.50 134 LEU A O 1
ATOM 1021 N N . GLN A 1 135 ? 12.831 12.764 -12.959 1.00 70.38 135 GLN A N 1
ATOM 1022 C CA . GLN A 1 135 ? 12.827 14.058 -13.631 1.00 70.38 135 GLN A CA 1
ATOM 1023 C C . GLN A 1 135 ? 11.942 15.049 -12.874 1.00 70.38 135 GLN A C 1
ATOM 1025 O O . GLN A 1 135 ? 10.968 14.675 -12.237 1.00 70.38 135 GLN A O 1
ATOM 1030 N N . CYS A 1 136 ? 12.295 16.334 -12.933 1.00 76.56 136 CYS A N 1
ATOM 1031 C CA . CYS A 1 136 ? 11.475 17.419 -12.390 1.00 76.56 136 CYS A CA 1
ATOM 1032 C C . CYS A 1 136 ? 10.977 17.235 -10.933 1.00 76.56 136 CYS A C 1
ATOM 1034 O O . CYS A 1 136 ? 9.777 17.381 -10.667 1.00 76.56 136 CYS A O 1
ATOM 1036 N N . PRO A 1 137 ? 11.880 16.963 -9.967 1.00 80.69 137 PRO A N 1
ATOM 1037 C CA . PRO A 1 137 ? 11.494 16.777 -8.572 1.00 80.69 137 PRO A CA 1
ATOM 1038 C C . PRO A 1 137 ? 10.751 18.009 -8.038 1.00 80.69 137 PRO A C 1
ATOM 1040 O O . PRO A 1 137 ? 11.222 19.139 -8.167 1.00 80.69 137 PRO A O 1
ATOM 1043 N N . GLY A 1 138 ? 9.580 17.780 -7.441 1.00 81.50 138 GLY A N 1
ATOM 1044 C CA . GLY A 1 138 ? 8.711 18.832 -6.904 1.00 81.50 138 GLY A CA 1
ATOM 1045 C C . GLY A 1 138 ? 7.794 19.517 -7.925 1.00 81.50 138 GLY A C 1
ATOM 1046 O O . GLY A 1 138 ? 7.014 20.382 -7.528 1.00 81.50 138 GLY A O 1
ATOM 1047 N N . LEU A 1 139 ? 7.859 19.155 -9.214 1.00 79.00 139 LEU A N 1
ATOM 1048 C CA . LEU A 1 139 ? 6.972 19.695 -10.259 1.00 79.00 139 LEU A CA 1
ATOM 1049 C C . LEU A 1 139 ? 5.993 18.663 -10.829 1.00 79.00 139 LEU A C 1
ATOM 1051 O O . LEU A 1 139 ? 5.007 19.062 -11.449 1.00 79.00 139 LEU A O 1
ATOM 1055 N N . GLN A 1 140 ? 6.267 17.375 -10.625 1.00 76.62 140 GLN A N 1
ATOM 1056 C CA . G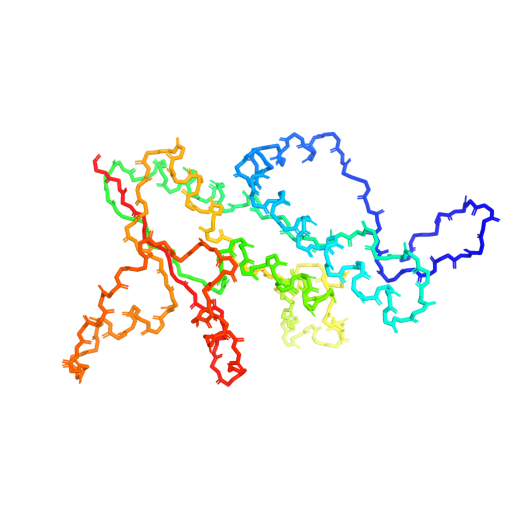LN A 1 140 ? 5.387 16.259 -10.966 1.00 76.62 140 GLN A CA 1
ATOM 1057 C C . GLN A 1 140 ? 4.697 15.736 -9.708 1.00 76.62 140 GLN A C 1
ATOM 1059 O O . GLN A 1 140 ? 5.284 15.754 -8.623 1.00 76.62 140 GLN A O 1
ATOM 1064 N N . ASP A 1 141 ? 3.463 15.267 -9.873 1.00 76.25 141 ASP A N 1
ATOM 1065 C CA . ASP A 1 141 ? 2.801 14.481 -8.839 1.00 76.25 141 ASP A CA 1
ATOM 1066 C C . ASP A 1 141 ? 3.261 13.025 -8.961 1.00 76.25 141 ASP A C 1
ATOM 1068 O O . ASP A 1 141 ? 3.293 12.461 -10.061 1.00 76.25 141 ASP A O 1
ATOM 1072 N N . ILE A 1 142 ? 3.675 12.445 -7.839 1.00 82.25 142 ILE A N 1
ATOM 1073 C CA . ILE A 1 142 ? 4.142 11.065 -7.753 1.00 82.25 142 ILE A CA 1
ATOM 1074 C C . ILE A 1 142 ? 3.321 10.397 -6.673 1.00 82.25 142 ILE A C 1
ATOM 1076 O O . ILE A 1 142 ? 3.400 10.760 -5.499 1.00 82.25 142 ILE A O 1
ATOM 1080 N N . THR A 1 143 ? 2.582 9.380 -7.078 1.00 83.56 143 THR A N 1
ATOM 1081 C CA . THR A 1 143 ? 1.713 8.640 -6.187 1.00 83.56 143 THR A CA 1
ATOM 1082 C C . THR A 1 143 ? 1.946 7.144 -6.303 1.00 83.56 143 THR A C 1
ATOM 1084 O O . THR A 1 143 ? 2.602 6.660 -7.227 1.00 83.56 143 THR A O 1
ATOM 1087 N N . THR A 1 144 ? 1.433 6.385 -5.342 1.00 87.50 144 THR A N 1
ATOM 1088 C CA . THR A 1 144 ? 1.515 4.925 -5.352 1.00 87.50 144 THR A CA 1
ATOM 1089 C C . THR A 1 144 ? 0.172 4.329 -5.007 1.00 87.50 144 THR A C 1
ATOM 1091 O O . THR A 1 144 ? -0.541 4.896 -4.187 1.00 87.50 144 THR A O 1
ATOM 1094 N N . SER A 1 145 ? -0.153 3.166 -5.571 1.00 87.38 145 SER A N 1
ATOM 1095 C CA . SER A 1 145 ? -1.351 2.439 -5.144 1.00 87.38 145 SER A CA 1
ATOM 1096 C C . SER A 1 145 ? -1.266 2.115 -3.650 1.00 87.38 145 SER A C 1
ATOM 1098 O O . SER A 1 145 ? -0.201 1.701 -3.207 1.00 87.38 145 SER A O 1
ATOM 1100 N N . VAL A 1 146 ? -2.345 2.272 -2.889 1.00 90.31 146 VAL A N 1
ATOM 1101 C CA . VAL A 1 146 ? -2.369 2.010 -1.440 1.00 90.31 146 VAL A CA 1
ATOM 1102 C C . VAL A 1 146 ? -2.298 0.511 -1.145 1.00 90.31 146 VAL A C 1
ATOM 1104 O O . VAL A 1 146 ? -2.994 -0.283 -1.786 1.00 90.31 146 VAL A O 1
ATOM 1107 N N . ASP A 1 147 ? -1.492 0.126 -0.150 1.00 91.25 147 ASP A N 1
ATOM 1108 C CA . ASP A 1 147 ? -1.533 -1.216 0.440 1.00 91.25 147 ASP A CA 1
ATOM 1109 C C . ASP A 1 147 ? -2.534 -1.265 1.603 1.00 91.25 147 ASP A C 1
ATOM 1111 O O . ASP A 1 147 ? -2.246 -0.907 2.748 1.00 91.25 147 ASP A O 1
ATOM 1115 N N . PHE A 1 148 ? -3.741 -1.755 1.319 1.00 92.06 148 PHE A N 1
ATOM 1116 C CA . PHE A 1 148 ? -4.784 -1.888 2.334 1.00 92.06 148 PHE A CA 1
ATOM 1117 C C . PHE A 1 148 ? -4.507 -3.014 3.341 1.00 92.06 148 PHE A C 1
ATOM 1119 O O . PHE A 1 148 ? -5.196 -3.085 4.366 1.00 92.06 148 PHE A O 1
ATOM 1126 N N . THR A 1 149 ? -3.557 -3.916 3.081 1.00 93.12 149 THR A N 1
ATOM 1127 C CA . THR A 1 149 ? -3.098 -4.891 4.079 1.00 93.12 149 THR A CA 1
ATOM 1128 C C . THR A 1 149 ? -2.267 -4.192 5.149 1.00 93.12 149 THR A C 1
ATOM 1130 O O . THR A 1 149 ? -2.505 -4.447 6.328 1.00 93.12 149 THR A O 1
ATOM 1133 N N . GLU A 1 150 ? -1.385 -3.258 4.780 1.00 95.31 150 GLU A N 1
ATOM 1134 C CA . GLU A 1 150 ? -0.609 -2.486 5.764 1.00 95.31 150 GLU A CA 1
ATOM 1135 C C . GLU A 1 150 ? -1.525 -1.624 6.643 1.00 95.31 150 GLU A C 1
ATOM 1137 O O . GLU A 1 150 ? -1.383 -1.618 7.866 1.00 95.31 150 GLU A O 1
ATOM 1142 N N . VAL A 1 151 ? -2.533 -0.970 6.047 1.00 94.88 151 VAL A N 1
ATOM 1143 C CA . VAL A 1 151 ? -3.558 -0.220 6.801 1.00 94.88 151 VAL A CA 1
ATOM 1144 C C . VAL A 1 151 ? -4.246 -1.123 7.834 1.00 94.88 151 VAL A C 1
ATOM 1146 O O . VAL A 1 151 ? -4.396 -0.743 8.993 1.00 94.88 151 VAL A O 1
ATOM 1149 N N . ALA A 1 152 ? -4.654 -2.329 7.426 1.00 94.31 152 ALA A N 1
ATOM 1150 C CA . ALA A 1 152 ? -5.329 -3.281 8.307 1.00 94.31 152 ALA A CA 1
ATOM 1151 C C . ALA A 1 152 ? -4.432 -3.751 9.457 1.00 94.31 152 ALA A C 1
ATOM 1153 O O . ALA A 1 152 ? -4.860 -3.741 10.606 1.00 94.31 152 ALA A O 1
ATOM 1154 N N . LYS A 1 153 ? -3.193 -4.148 9.154 1.00 95.25 153 LYS A N 1
ATOM 1155 C CA . LYS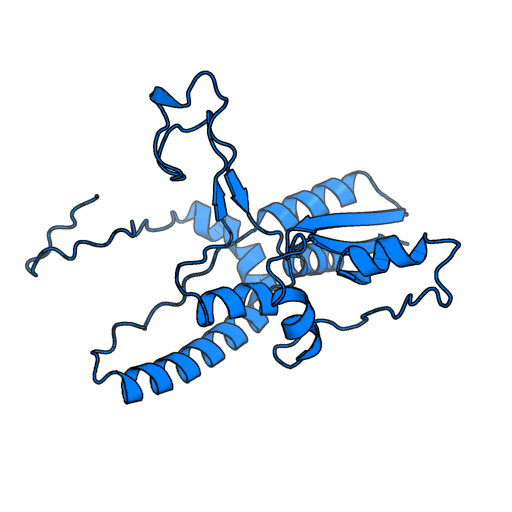 A 1 153 ? -2.262 -4.689 10.150 1.00 95.25 153 LYS A CA 1
ATOM 1156 C C . LYS A 1 153 ? -1.779 -3.628 11.130 1.00 95.25 153 LYS A C 1
ATOM 1158 O O . LYS A 1 153 ? -1.684 -3.905 12.318 1.00 95.25 153 LYS A O 1
ATOM 1163 N N . ALA A 1 154 ? -1.508 -2.414 10.655 1.00 96.00 154 ALA A N 1
ATOM 1164 C CA . ALA A 1 154 ? -1.193 -1.294 11.535 1.00 96.00 154 ALA A CA 1
ATOM 1165 C C . ALA A 1 154 ? -2.385 -0.923 12.432 1.00 96.00 154 ALA A C 1
ATOM 1167 O O . ALA A 1 154 ? -2.190 -0.576 13.592 1.00 96.00 154 ALA A O 1
ATOM 1168 N N . GLY A 1 155 ? -3.611 -1.023 11.908 1.00 95.06 155 GLY A N 1
ATOM 1169 C CA . GLY A 1 155 ? -4.833 -0.832 12.688 1.00 95.06 155 GLY A CA 1
ATOM 1170 C C . GLY A 1 155 ? -4.992 -1.873 13.792 1.00 95.06 155 GLY A C 1
ATOM 1171 O O . GLY A 1 155 ? -5.209 -1.498 14.940 1.00 95.06 155 GLY A O 1
ATOM 1172 N N . ASP A 1 156 ? -4.824 -3.155 13.466 1.00 95.25 156 ASP A N 1
ATOM 1173 C CA . ASP A 1 156 ? -4.919 -4.271 14.419 1.00 95.25 156 ASP A CA 1
ATOM 1174 C C . ASP A 1 156 ? -3.944 -4.104 15.599 1.00 95.25 156 ASP A C 1
ATOM 1176 O O . ASP A 1 156 ? -4.334 -4.220 16.761 1.00 95.25 156 ASP A O 1
ATOM 1180 N N . GLU A 1 157 ? -2.699 -3.691 15.327 1.00 95.38 157 GLU A N 1
ATOM 1181 C CA . GLU A 1 157 ? -1.697 -3.388 16.364 1.00 95.38 157 GLU A CA 1
ATOM 1182 C C . GLU A 1 157 ? -2.114 -2.247 17.311 1.00 95.38 157 GLU A C 1
ATOM 1184 O O . GLU A 1 157 ? -1.623 -2.165 18.438 1.00 95.38 157 GLU A O 1
ATOM 1189 N N . LEU A 1 158 ? -3.016 -1.374 16.861 1.00 94.88 158 LEU A N 1
ATOM 1190 C CA . LEU A 1 158 ? -3.540 -0.226 17.601 1.00 94.88 158 LEU A CA 1
ATOM 1191 C C . LEU A 1 158 ? -4.961 -0.466 18.144 1.00 94.88 158 LEU A C 1
ATOM 1193 O O . LEU A 1 158 ? -5.561 0.447 18.710 1.00 94.88 158 LEU A O 1
ATOM 1197 N N . GLY A 1 159 ? -5.488 -1.688 18.013 1.00 94.62 159 GLY A N 1
ATOM 1198 C CA . GLY A 1 159 ? -6.804 -2.076 18.524 1.00 94.62 159 GLY A CA 1
ATOM 1199 C C . GLY A 1 159 ? -7.977 -1.750 17.598 1.00 94.62 159 GLY A C 1
ATOM 1200 O O . GLY A 1 159 ? -9.121 -1.753 18.049 1.00 94.62 159 GLY A O 1
ATOM 1201 N N . TRP A 1 160 ? -7.720 -1.468 16.321 1.00 93.88 160 TRP A N 1
ATOM 1202 C CA . TRP A 1 160 ? -8.769 -1.325 15.317 1.00 93.88 160 TRP A CA 1
ATOM 1203 C C . TRP A 1 160 ? -9.172 -2.674 14.736 1.00 93.88 160 TRP A C 1
ATOM 1205 O O . TRP A 1 160 ? -8.333 -3.513 14.422 1.00 93.88 160 TRP A O 1
ATOM 1215 N N . GLU A 1 161 ? -10.463 -2.834 14.475 1.00 93.12 161 GLU A N 1
ATOM 1216 C CA . GLU A 1 161 ? -11.020 -4.001 13.804 1.00 93.12 161 GLU A CA 1
ATOM 1217 C C . GLU A 1 161 ? -11.403 -3.657 12.361 1.00 93.12 161 GLU A C 1
ATOM 1219 O O . GLU A 1 161 ? -12.116 -2.685 12.105 1.00 93.12 161 GLU A O 1
ATOM 1224 N N . VAL A 1 162 ? -10.980 -4.474 11.394 1.00 90.00 162 VAL A N 1
ATOM 1225 C CA . VAL A 1 162 ? -11.428 -4.330 10.001 1.00 90.00 162 VAL A CA 1
ATOM 1226 C C . VAL A 1 162 ? -12.872 -4.813 9.879 1.00 90.00 162 VAL A C 1
ATOM 1228 O O . VAL A 1 162 ? -13.142 -6.003 10.003 1.00 90.00 162 VAL A O 1
ATOM 1231 N N . ARG A 1 163 ? -13.797 -3.901 9.565 1.00 86.62 163 ARG A N 1
ATOM 1232 C CA . ARG A 1 163 ? -15.220 -4.222 9.359 1.00 86.62 163 ARG A CA 1
ATOM 1233 C C . ARG A 1 163 ? -15.589 -4.459 7.903 1.00 86.62 163 ARG A C 1
ATOM 1235 O O . ARG A 1 163 ? -16.500 -5.234 7.625 1.00 86.62 163 ARG A O 1
ATOM 1242 N N . ALA A 1 164 ? -14.911 -3.799 6.966 1.00 80.75 164 ALA A N 1
ATOM 1243 C CA . ALA A 1 164 ? -15.159 -4.004 5.542 1.00 80.75 164 ALA A CA 1
ATOM 1244 C C . ALA A 1 164 ? -13.925 -3.703 4.687 1.00 80.75 164 ALA A C 1
ATOM 1246 O O . ALA A 1 164 ? -13.116 -2.836 5.012 1.00 80.75 164 ALA A O 1
ATOM 1247 N N . TYR A 1 165 ? -13.816 -4.405 3.562 1.00 81.81 165 TYR A N 1
ATOM 1248 C CA . TYR A 1 165 ? -12.855 -4.161 2.492 1.00 81.81 165 TYR A CA 1
ATOM 1249 C C . TYR A 1 165 ? -13.518 -4.508 1.164 1.00 81.81 165 TYR A C 1
ATOM 1251 O O . TYR A 1 165 ? -14.216 -5.516 1.082 1.00 81.81 165 TYR A O 1
ATOM 1259 N N . GLY A 1 166 ? -13.321 -3.707 0.125 1.00 78.31 166 GLY A N 1
ATOM 1260 C CA . GLY A 1 166 ? -13.871 -4.025 -1.186 1.00 78.31 166 GLY A CA 1
ATOM 1261 C C . GLY A 1 166 ? -13.615 -2.945 -2.228 1.00 78.31 166 GLY A C 1
ATOM 1262 O O . GLY A 1 166 ? -13.062 -1.892 -1.911 1.00 78.31 166 GLY A O 1
ATOM 1263 N N . PRO A 1 167 ? -14.004 -3.196 -3.484 1.00 76.06 167 PRO A N 1
ATOM 1264 C CA . PRO A 1 167 ? -13.930 -2.195 -4.534 1.00 76.06 167 PRO A CA 1
ATOM 1265 C C . PRO A 1 167 ? -14.934 -1.058 -4.294 1.00 76.06 167 PRO A C 1
ATOM 1267 O O . PRO A 1 167 ? -16.028 -1.280 -3.767 1.00 76.06 167 PRO A O 1
ATOM 1270 N N . LEU A 1 168 ? -14.570 0.152 -4.724 1.00 74.75 168 LEU A N 1
ATOM 1271 C CA . LEU A 1 168 ? -15.340 1.380 -4.507 1.00 74.75 168 LEU A CA 1
ATOM 1272 C C . LEU A 1 168 ? -16.793 1.276 -4.995 1.00 74.75 168 LEU A C 1
ATOM 1274 O O . LEU A 1 168 ? -17.702 1.693 -4.285 1.00 74.75 168 LEU A O 1
ATOM 1278 N N . PHE A 1 169 ? -17.031 0.637 -6.143 1.00 70.62 169 PHE A N 1
ATOM 1279 C CA . PHE A 1 169 ? -18.380 0.511 -6.706 1.00 70.62 169 PHE A CA 1
ATOM 1280 C C . PHE A 1 169 ? -19.366 -0.235 -5.784 1.00 70.62 169 PHE A C 1
ATOM 1282 O O . PHE A 1 169 ? -20.572 -0.022 -5.879 1.00 70.62 169 PHE A O 1
ATOM 1289 N N . LEU A 1 170 ? -18.887 -1.111 -4.885 1.00 73.31 170 LEU A N 1
ATOM 1290 C CA . LEU A 1 170 ? -19.755 -1.765 -3.894 1.00 73.31 170 LEU A CA 1
ATOM 1291 C C . LEU A 1 170 ? -20.172 -0.803 -2.781 1.00 73.31 170 LEU A C 1
ATOM 1293 O O . LEU A 1 170 ? -21.285 -0.913 -2.273 1.00 73.31 170 LEU A O 1
ATOM 1297 N N . LEU A 1 171 ? -19.294 0.133 -2.409 1.00 72.81 171 LEU A N 1
ATOM 1298 C CA . LEU A 1 171 ? -19.638 1.197 -1.474 1.00 72.81 171 LEU A CA 1
ATOM 1299 C C . LEU A 1 171 ? -20.631 2.168 -2.117 1.00 72.81 171 LEU A C 1
ATOM 1301 O O . LEU A 1 171 ? -21.630 2.499 -1.495 1.00 72.81 171 LEU A O 1
ATOM 1305 N N . GLU A 1 172 ? -20.396 2.570 -3.367 1.00 69.19 172 GLU A N 1
ATOM 1306 C CA . GLU A 1 172 ? -21.306 3.443 -4.121 1.00 69.19 172 GLU A CA 1
ATOM 1307 C C . GLU A 1 172 ? -22.700 2.819 -4.264 1.00 69.19 172 GLU A C 1
ATOM 1309 O O . GLU A 1 172 ? -23.701 3.471 -3.972 1.00 69.19 172 GLU A O 1
ATOM 1314 N N . GLY A 1 173 ? -22.769 1.530 -4.614 1.00 67.25 173 GLY A N 1
ATOM 1315 C CA . GLY A 1 173 ? -24.030 0.795 -4.718 1.00 67.25 173 GLY A CA 1
ATOM 1316 C C . GLY A 1 173 ? -24.783 0.643 -3.392 1.00 67.25 173 GLY A C 1
ATOM 1317 O O . GLY A 1 173 ? -25.996 0.460 -3.405 1.00 67.25 173 GLY A O 1
ATOM 1318 N N . ALA A 1 174 ? -24.110 0.754 -2.240 1.00 66.44 174 ALA A N 1
ATOM 1319 C CA . ALA A 1 174 ? -24.774 0.742 -0.934 1.00 66.44 174 ALA A CA 1
ATOM 1320 C C . ALA A 1 174 ? -25.569 2.032 -0.649 1.00 66.44 174 ALA A C 1
ATOM 1322 O O . ALA A 1 174 ? -26.428 2.029 0.233 1.00 66.44 174 ALA A O 1
ATOM 1323 N N . PHE A 1 175 ? -25.299 3.111 -1.391 1.00 67.31 175 PHE A N 1
ATOM 1324 C CA . PHE A 1 175 ? -26.006 4.392 -1.298 1.00 67.31 175 PHE A CA 1
ATOM 1325 C C . PHE A 1 175 ? -26.934 4.663 -2.493 1.00 67.31 175 PHE A C 1
ATOM 1327 O O . PHE A 1 175 ? -27.547 5.728 -2.553 1.00 67.31 175 PHE A O 1
ATOM 1334 N N . ASP A 1 176 ? -27.053 3.726 -3.437 1.00 66.69 176 ASP A N 1
ATOM 1335 C CA . ASP A 1 176 ? -27.963 3.852 -4.572 1.00 66.69 176 ASP A CA 1
ATOM 1336 C C . ASP A 1 176 ? -29.387 3.438 -4.165 1.00 66.69 176 ASP A C 1
ATOM 1338 O O . ASP A 1 176 ? -29.687 2.260 -3.973 1.00 66.69 176 ASP A O 1
ATOM 1342 N N . GLU A 1 177 ? -30.281 4.424 -4.049 1.00 60.66 177 GLU A N 1
ATOM 1343 C CA . GLU A 1 177 ? -31.699 4.223 -3.713 1.00 60.66 177 GLU A CA 1
ATOM 1344 C C . GLU A 1 177 ? -32.459 3.387 -4.760 1.00 60.66 177 GLU A C 1
ATOM 1346 O O . GLU A 1 177 ? -33.547 2.881 -4.475 1.00 60.66 177 GLU A O 1
ATOM 1351 N N . PHE A 1 178 ? -31.898 3.232 -5.965 1.00 62.22 178 PHE A N 1
ATOM 1352 C CA . PHE A 1 178 ? -32.475 2.457 -7.061 1.00 62.22 178 PHE A CA 1
ATOM 1353 C C . PHE A 1 178 ? -31.856 1.061 -7.210 1.00 62.22 178 PHE A C 1
ATOM 1355 O O . PHE A 1 178 ? -32.330 0.275 -8.036 1.00 62.22 178 PHE A O 1
ATOM 1362 N N . ALA A 1 179 ? -30.830 0.719 -6.424 1.00 60.25 179 ALA A N 1
ATOM 1363 C CA . ALA A 1 179 ? -30.239 -0.610 -6.452 1.00 60.25 179 ALA A CA 1
ATOM 1364 C C . ALA A 1 179 ? -31.181 -1.628 -5.784 1.00 60.25 179 ALA A C 1
ATOM 1366 O O . ALA A 1 179 ? -31.486 -1.546 -4.596 1.00 60.25 179 ALA A O 1
ATOM 1367 N N . GLU A 1 180 ? -31.629 -2.631 -6.548 1.00 55.47 180 GLU A N 1
ATOM 1368 C CA . GLU A 1 180 ? -32.616 -3.625 -6.090 1.00 55.47 180 GLU A CA 1
ATOM 1369 C C . GLU A 1 180 ? -32.134 -4.491 -4.911 1.00 55.47 180 GLU A C 1
ATOM 1371 O O . GLU A 1 180 ? -32.951 -5.150 -4.266 1.00 55.47 180 GLU A O 1
ATOM 1376 N N . GLN A 1 181 ? -30.831 -4.489 -4.599 1.00 52.59 181 GLN A N 1
ATOM 1377 C CA . GLN A 1 181 ? -30.264 -5.119 -3.406 1.00 52.59 181 GLN A CA 1
ATOM 1378 C C . GLN A 1 181 ? -29.049 -4.321 -2.902 1.00 52.59 181 GLN A C 1
ATOM 1380 O O . GLN A 1 181 ? -28.063 -4.212 -3.636 1.00 52.59 181 GLN A O 1
ATOM 1385 N N . PRO A 1 182 ? -29.045 -3.820 -1.649 1.00 45.53 182 PRO A N 1
ATOM 1386 C CA . PRO A 1 182 ? -27.830 -3.318 -1.024 1.00 45.53 182 PRO A CA 1
ATOM 1387 C C . PRO A 1 182 ? -26.932 -4.526 -0.746 1.00 45.53 182 PRO A C 1
ATOM 1389 O O . PRO A 1 182 ? -27.027 -5.179 0.294 1.00 45.53 182 PRO A O 1
ATOM 1392 N N . HIS A 1 183 ? -26.090 -4.888 -1.711 1.00 45.22 183 HIS A N 1
ATOM 1393 C CA . HIS A 1 183 ? -25.129 -5.974 -1.566 1.00 45.22 183 HIS A CA 1
ATOM 1394 C C . HIS A 1 183 ? -23.969 -5.535 -0.669 1.00 45.22 183 HIS A C 1
ATOM 1396 O O . HIS A 1 183 ? -22.819 -5.469 -1.094 1.00 45.22 183 HIS A O 1
ATOM 1402 N N . VAL A 1 184 ? -24.250 -5.307 0.613 1.00 43.94 184 VAL A N 1
ATOM 1403 C CA . VAL A 1 184 ? -23.221 -5.272 1.655 1.00 43.94 184 VAL A CA 1
ATOM 1404 C C . VAL A 1 184 ? -22.856 -6.719 1.990 1.00 43.94 184 VAL A C 1
ATOM 1406 O O . VAL A 1 184 ? -22.994 -7.190 3.116 1.00 43.94 184 VAL A O 1
ATOM 1409 N N . HIS A 1 185 ? -22.423 -7.484 0.988 1.00 40.69 185 HIS A N 1
ATOM 1410 C CA . HIS A 1 185 ? -21.686 -8.702 1.270 1.00 40.69 185 HIS A CA 1
ATOM 1411 C C . HIS A 1 185 ? -20.290 -8.263 1.684 1.00 40.69 185 HIS A C 1
ATOM 1413 O O . HIS A 1 185 ? -19.395 -8.090 0.860 1.00 40.69 185 HIS A O 1
ATOM 1419 N N . MET A 1 186 ? -20.172 -8.020 2.991 1.00 42.97 186 MET A N 1
ATOM 1420 C CA . MET A 1 186 ? -18.927 -7.884 3.729 1.00 42.97 186 MET A CA 1
ATOM 1421 C C . MET A 1 186 ? -17.950 -8.942 3.217 1.00 42.97 186 MET A C 1
ATOM 1423 O O . MET A 1 186 ? -18.138 -10.140 3.436 1.00 42.97 186 MET A O 1
ATOM 1427 N N . LEU A 1 187 ? -16.918 -8.515 2.491 1.00 43.09 187 LEU A N 1
ATOM 1428 C CA . LEU A 1 187 ? -15.806 -9.387 2.139 1.00 43.09 187 LEU A CA 1
ATOM 1429 C C . LEU A 1 187 ? -14.944 -9.523 3.394 1.00 43.09 187 LEU A C 1
ATOM 1431 O O . LEU A 1 187 ? -13.884 -8.920 3.509 1.00 43.09 187 LEU A O 1
ATOM 1435 N N . GLU A 1 188 ? -15.428 -10.320 4.347 1.00 38.12 188 GLU A N 1
ATOM 1436 C CA . GLU A 1 188 ? -14.765 -10.615 5.624 1.00 38.12 188 GLU A CA 1
ATOM 1437 C C . GLU A 1 188 ? -13.342 -11.176 5.425 1.00 38.12 188 GLU A C 1
ATOM 1439 O O . GLU A 1 188 ? -12.526 -11.134 6.339 1.00 38.12 188 GLU A O 1
ATOM 1444 N N . ARG A 1 189 ? -13.014 -11.685 4.226 1.00 39.72 189 ARG A N 1
ATOM 1445 C CA . ARG A 1 189 ? -11.693 -12.223 3.859 1.00 39.72 189 ARG A CA 1
ATOM 1446 C C . ARG A 1 189 ? -11.404 -12.153 2.353 1.00 39.72 189 ARG A C 1
ATOM 1448 O O . ARG A 1 189 ? -11.129 -13.177 1.724 1.00 39.72 189 ARG A O 1
ATOM 1455 N N . ALA A 1 190 ? -11.452 -10.974 1.736 1.00 39.66 190 ALA A N 1
ATOM 1456 C CA . ALA A 1 190 ? -10.717 -10.798 0.479 1.00 39.66 190 ALA A CA 1
ATOM 1457 C C . ALA A 1 190 ? -9.224 -10.670 0.831 1.00 39.66 190 ALA A C 1
ATOM 1459 O O . ALA A 1 190 ? -8.743 -9.601 1.177 1.00 39.66 190 ALA A O 1
ATOM 1460 N N . GLY A 1 191 ? -8.558 -11.821 0.888 1.00 39.59 191 GLY A N 1
ATOM 1461 C CA . GLY A 1 191 ? -7.153 -11.967 1.251 1.00 39.59 191 GLY A CA 1
ATOM 1462 C C . GLY A 1 191 ? -6.727 -13.389 0.920 1.00 39.59 191 GLY A C 1
ATOM 1463 O O . GLY A 1 191 ? -6.944 -14.320 1.696 1.00 39.59 191 GLY A O 1
ATOM 1464 N N . GLY A 1 192 ? -6.247 -13.570 -0.304 1.00 40.41 192 GLY A N 1
ATOM 1465 C CA . GLY A 1 192 ? -5.746 -14.837 -0.807 1.00 40.41 192 GLY A CA 1
ATOM 1466 C C . GLY A 1 192 ? -5.642 -14.842 -2.330 1.00 40.41 192 GLY A C 1
ATOM 1467 O O . GLY A 1 192 ? -6.588 -14.504 -3.034 1.00 40.41 192 GLY A O 1
ATOM 1468 N N . ILE A 1 193 ? -4.543 -15.377 -2.865 1.00 41.12 193 ILE A N 1
ATOM 1469 C CA . ILE A 1 193 ? -4.293 -15.605 -4.312 1.00 41.12 193 ILE A CA 1
ATOM 1470 C C . ILE A 1 193 ? -5.446 -16.328 -5.058 1.00 41.12 193 ILE A C 1
ATOM 1472 O O . ILE A 1 193 ? -5.513 -16.328 -6.293 1.00 41.12 193 ILE A O 1
ATOM 1476 N N . ARG A 1 194 ? -6.369 -16.975 -4.332 1.00 37.59 194 ARG A N 1
ATOM 1477 C CA . ARG A 1 194 ? -7.480 -17.773 -4.876 1.00 37.59 194 ARG A CA 1
ATOM 1478 C C . ARG A 1 194 ? -8.755 -16.996 -5.202 1.00 37.59 194 ARG A C 1
ATOM 1480 O O . ARG A 1 194 ? -9.661 -17.603 -5.777 1.00 37.59 194 ARG A O 1
ATOM 1487 N N . THR A 1 195 ? -8.863 -15.701 -4.919 1.00 46.38 195 THR A N 1
ATOM 1488 C CA . THR A 1 195 ? -10.057 -14.933 -5.306 1.00 46.38 195 THR A CA 1
ATOM 1489 C C . THR A 1 195 ? -10.038 -14.657 -6.815 1.00 46.38 195 THR A C 1
ATOM 1491 O O . THR A 1 195 ? -9.636 -13.609 -7.304 1.00 46.38 195 THR A O 1
ATOM 1494 N N . ILE A 1 196 ? -10.508 -15.620 -7.608 1.00 39.72 196 ILE A N 1
ATOM 1495 C CA . ILE A 1 196 ? -10.738 -15.457 -9.054 1.00 39.72 196 ILE A CA 1
ATOM 1496 C C . ILE A 1 196 ? -11.722 -14.295 -9.334 1.00 39.72 196 ILE A C 1
ATOM 1498 O O . ILE A 1 196 ? -11.658 -13.694 -10.402 1.00 39.72 196 ILE A O 1
ATOM 1502 N N . GLY A 1 197 ? -12.558 -13.911 -8.358 1.00 42.78 197 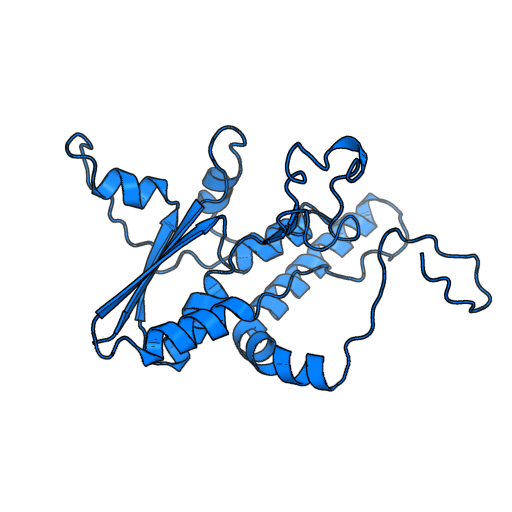GLY A N 1
ATOM 1503 C CA . GLY A 1 197 ? -13.419 -12.721 -8.424 1.00 42.78 197 GLY A CA 1
ATOM 1504 C C . GLY A 1 197 ? -12.657 -11.388 -8.418 1.00 42.78 197 GLY A C 1
ATOM 1505 O O . GLY A 1 197 ? -12.986 -10.508 -9.207 1.00 42.78 197 GLY A O 1
ATOM 1506 N N . VAL A 1 198 ? -11.573 -11.286 -7.638 1.00 47.06 198 VAL A N 1
ATOM 1507 C CA . VAL A 1 198 ? -10.642 -10.138 -7.618 1.00 47.06 198 VAL A CA 1
ATOM 1508 C C . VAL A 1 198 ? -10.048 -9.965 -9.021 1.00 47.06 198 VAL A C 1
ATOM 1510 O O . VAL A 1 198 ? -10.165 -8.895 -9.606 1.00 47.06 198 VAL A O 1
ATOM 1513 N N . LYS A 1 199 ? -9.582 -11.044 -9.673 1.00 41.47 199 LYS A N 1
ATOM 1514 C CA . LYS A 1 199 ? -9.112 -10.983 -11.076 1.00 41.47 199 LYS A CA 1
ATOM 1515 C C . LYS A 1 199 ? -10.145 -10.406 -12.054 1.00 41.47 199 LYS A C 1
ATOM 1517 O O . LYS A 1 199 ? -9.740 -9.779 -13.024 1.00 41.47 199 LYS A O 1
ATOM 1522 N N . GLY A 1 200 ? -11.444 -10.606 -11.823 1.00 43.50 200 GLY A N 1
ATOM 1523 C CA . GLY A 1 200 ? -12.509 -10.034 -12.652 1.00 43.50 200 GLY A CA 1
ATOM 1524 C C . GLY A 1 200 ? -12.666 -8.519 -12.491 1.00 43.50 200 GLY A C 1
ATOM 1525 O O . GLY A 1 200 ? -12.934 -7.836 -13.478 1.00 43.50 200 GLY A O 1
ATOM 1526 N N . TRP A 1 201 ? -12.452 -7.993 -11.281 1.00 44.78 201 TRP A N 1
ATOM 1527 C CA . TRP A 1 201 ? -12.513 -6.555 -10.987 1.00 44.78 201 TRP A CA 1
ATOM 1528 C C . TRP A 1 201 ? -11.352 -5.792 -11.633 1.00 44.78 201 TRP A C 1
ATOM 1530 O O . TRP A 1 201 ? -11.561 -4.740 -12.226 1.00 44.78 201 TRP A O 1
ATOM 1540 N N . TYR A 1 202 ? -10.154 -6.379 -11.622 1.00 46.88 202 TYR A N 1
ATOM 1541 C CA . TYR A 1 202 ? -8.920 -5.730 -12.088 1.00 46.88 202 TYR A CA 1
ATOM 1542 C C . TYR A 1 202 ? -8.606 -5.930 -13.587 1.00 46.88 202 TYR A C 1
ATOM 1544 O O . TYR A 1 202 ? -7.542 -5.530 -14.060 1.00 46.88 202 TYR A O 1
ATOM 1552 N N . HIS A 1 203 ? -9.497 -6.574 -14.357 1.00 39.72 203 HIS A N 1
ATOM 1553 C CA . HIS A 1 203 ? -9.278 -6.891 -15.780 1.00 39.72 203 HIS A CA 1
ATOM 1554 C C . HIS A 1 203 ? -10.010 -5.974 -16.773 1.00 39.72 203 HIS A C 1
ATOM 1556 O O . HIS A 1 203 ? -9.839 -6.160 -17.981 1.00 39.72 203 HIS A O 1
ATOM 1562 N N . LYS A 1 204 ? -10.804 -4.997 -16.311 1.00 39.97 204 LYS A N 1
ATOM 1563 C CA . LYS A 1 204 ? -11.484 -4.036 -17.193 1.00 39.97 204 LYS A CA 1
ATOM 1564 C C . LYS A 1 204 ? -10.770 -2.676 -17.177 1.00 39.97 204 LYS A C 1
ATOM 1566 O O . LYS A 1 204 ? -10.979 -1.912 -16.245 1.00 39.97 204 LYS A O 1
ATOM 1571 N N . PRO A 1 205 ? -9.958 -2.347 -18.200 1.00 38.94 205 PRO A N 1
ATOM 1572 C CA . PRO A 1 205 ? -9.202 -1.089 -18.277 1.00 38.94 205 PRO A CA 1
ATOM 1573 C C . PRO A 1 205 ? -10.069 0.164 -18.511 1.00 38.94 205 PRO A C 1
ATOM 1575 O O . PRO A 1 205 ? -9.534 1.261 -18.610 1.00 38.94 205 PRO A O 1
ATOM 1578 N N . GLU A 1 206 ? -11.386 -0.003 -18.642 1.00 39.84 206 GLU A N 1
ATOM 1579 C CA . GLU A 1 206 ? -12.359 1.034 -19.016 1.00 39.84 206 GLU A CA 1
ATOM 1580 C C . GLU A 1 206 ? -12.984 1.744 -17.798 1.00 39.84 206 GLU A C 1
ATOM 1582 O O . GLU A 1 206 ? -13.631 2.775 -17.953 1.00 39.84 206 GLU A O 1
ATOM 1587 N N . PHE A 1 207 ? -12.787 1.200 -16.594 1.00 38.81 207 PHE A N 1
ATOM 1588 C CA . PHE A 1 207 ? -13.256 1.735 -15.312 1.00 38.81 207 PHE A CA 1
ATOM 1589 C C . PHE A 1 207 ? -12.028 1.965 -14.430 1.00 38.81 207 PHE A C 1
ATOM 1591 O O . PHE A 1 207 ? -11.107 1.160 -14.532 1.00 38.81 207 PHE A O 1
ATOM 1598 N N . GLU A 1 208 ? -11.986 3.028 -13.614 1.00 42.47 208 GLU A N 1
ATOM 1599 C CA . GLU A 1 208 ? -10.885 3.349 -12.680 1.00 42.47 208 GLU A CA 1
ATOM 1600 C C . GLU A 1 208 ? -10.413 2.086 -11.930 1.00 42.47 208 GLU A C 1
ATOM 1602 O O . GLU A 1 208 ? -11.047 1.674 -10.956 1.00 42.47 208 GLU A O 1
ATOM 1607 N N . PRO A 1 209 ? -9.350 1.392 -12.386 1.00 47.62 209 PRO A N 1
ATOM 1608 C CA . PRO A 1 209 ? -9.305 -0.057 -12.189 1.00 47.62 209 PRO A CA 1
ATOM 1609 C C . PRO A 1 209 ? -8.822 -0.488 -10.806 1.00 47.62 209 PRO A C 1
ATOM 1611 O O . PRO A 1 209 ? -8.544 -1.663 -10.604 1.00 47.62 209 PRO A O 1
ATOM 1614 N N . TRP A 1 210 ? -8.687 0.436 -9.857 1.00 59.19 210 TRP A N 1
ATOM 1615 C CA . TRP A 1 210 ? -7.972 0.182 -8.610 1.00 59.19 210 TRP A CA 1
ATOM 1616 C C . TRP A 1 210 ? -8.599 0.850 -7.392 1.00 59.19 210 TRP A C 1
ATOM 1618 O O . TRP A 1 210 ? -8.101 0.628 -6.298 1.00 59.19 210 TRP A O 1
ATOM 1628 N N . SER A 1 211 ? -9.676 1.624 -7.528 1.00 60.22 211 SER A N 1
ATOM 1629 C CA . SER A 1 211 ? -10.296 2.296 -6.381 1.00 60.22 211 SER A CA 1
ATOM 1630 C C . SER A 1 211 ? -10.935 1.266 -5.444 1.00 60.22 211 SER A C 1
ATOM 1632 O O . SER A 1 211 ? -11.924 0.612 -5.784 1.00 60.22 211 SER A O 1
ATOM 1634 N N . SER A 1 212 ? -10.348 1.108 -4.260 1.00 71.38 212 SER A N 1
ATOM 1635 C CA . SER A 1 212 ? -10.834 0.236 -3.192 1.00 71.38 212 SER A CA 1
ATOM 1636 C C . SER A 1 212 ? -11.069 1.057 -1.928 1.00 71.38 212 SER A C 1
ATOM 1638 O O . SER A 1 212 ? -10.553 2.165 -1.776 1.00 71.38 212 SER A O 1
ATOM 1640 N N . PHE A 1 213 ? -11.848 0.509 -1.004 1.00 75.31 213 PHE A N 1
ATOM 1641 C CA . PHE A 1 213 ? -12.041 1.089 0.315 1.00 75.31 213 PHE A CA 1
ATOM 1642 C C . PHE A 1 213 ? -11.746 0.071 1.412 1.00 75.31 213 PHE A C 1
ATOM 1644 O O . PHE A 1 213 ? -11.916 -1.136 1.215 1.00 75.31 213 PHE A O 1
ATOM 1651 N N . LYS A 1 214 ? -11.357 0.560 2.591 1.00 76.50 214 LYS A N 1
ATOM 1652 C CA . LYS A 1 214 ? -11.282 -0.228 3.821 1.00 76.50 214 LYS A CA 1
ATOM 1653 C C . LYS A 1 214 ? -11.879 0.552 4.989 1.00 76.50 214 LYS A C 1
ATOM 1655 O O . LYS A 1 214 ? -11.579 1.726 5.181 1.00 76.50 214 LYS A O 1
ATOM 1660 N N . LEU A 1 215 ? -12.734 -0.116 5.756 1.00 76.75 215 LEU A N 1
ATOM 1661 C CA . LEU A 1 215 ? -13.375 0.418 6.952 1.00 76.75 215 LEU A CA 1
ATOM 1662 C C . LEU A 1 215 ? -12.805 -0.283 8.182 1.00 76.75 215 LEU A C 1
ATOM 1664 O O . LEU A 1 215 ? -12.953 -1.500 8.324 1.00 76.75 215 LEU A O 1
ATOM 1668 N N . LEU A 1 216 ? -12.195 0.495 9.069 1.00 76.81 216 LEU A N 1
ATOM 1669 C CA . LEU A 1 216 ? -11.763 0.067 10.392 1.00 76.81 216 LEU A CA 1
ATOM 1670 C C . LEU A 1 216 ? -12.659 0.698 11.460 1.00 76.81 216 LEU A C 1
ATOM 1672 O O . LEU A 1 216 ? -13.112 1.831 11.295 1.00 76.81 216 LEU A O 1
ATOM 1676 N N . VAL A 1 217 ? -12.907 -0.017 12.552 1.00 73.31 217 VAL A N 1
ATOM 1677 C CA . VAL A 1 217 ? -13.721 0.450 13.681 1.00 73.31 217 VAL A CA 1
ATOM 1678 C C . VAL A 1 217 ? -12.964 0.255 14.988 1.00 73.31 217 VAL A C 1
ATOM 1680 O O . VAL A 1 217 ? -12.276 -0.746 15.168 1.00 73.31 217 VAL A O 1
ATOM 1683 N N . GLN A 1 218 ? -13.104 1.227 15.884 1.00 81.50 218 GLN A N 1
ATOM 1684 C CA . GLN A 1 218 ? -12.545 1.229 17.230 1.00 81.50 218 GLN A CA 1
ATOM 1685 C C . GLN A 1 218 ? -13.676 1.501 18.232 1.00 81.50 218 GLN A C 1
ATOM 1687 O O . GLN A 1 218 ? -14.367 2.522 18.129 1.00 81.50 218 GLN A O 1
ATOM 1692 N N . GLU A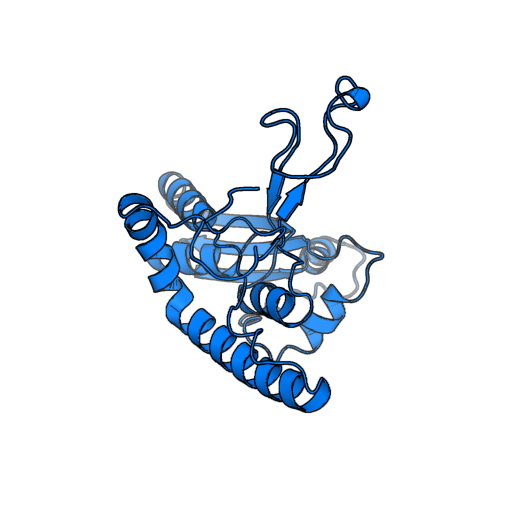 1 219 ? -13.878 0.576 19.175 1.00 75.94 219 GLU A N 1
ATOM 1693 C CA . GLU A 1 219 ? -14.982 0.565 20.157 1.00 75.94 219 GLU A CA 1
ATOM 1694 C C . GLU A 1 219 ? -14.501 0.756 21.606 1.00 75.94 219 GLU A C 1
ATOM 1696 O O . GLU A 1 219 ? -13.437 0.218 21.974 1.00 75.94 219 GLU A O 1
#

Organism: NCBI:txid1333877

pLDDT: mean 71.44, std 19.24, range [24.12, 96.0]

Foldseek 3Di:
DDFDDDPDDTPDDPDDDDDDDPVRCVLCVVVCVLCVVVVVVLQVVQVVLQVVVCVVPVDPSPSNDQDADGDLVLLVVLVVVLVVPPFDKDKDKDQADAPNVRSVCSRVPVVPHQKFKDQFDPVCCVVRVDRDPVGDPPRIDIDGHDHVSSNQSSCVVSQKDWFAKWAPVLVVLCPDPPNPDNPPPGCVDPDDPPPVVLVVQQPDPPPSRGIMMIMIGHD